Protein AF-A0A7C5FLT3-F1 (afdb_monomer)

Mean predicted aligned error: 17.11 Å

Radius of gyration: 37.2 Å; Cα contacts (8 Å, |Δi|>4): 354; chains: 1; bounding box: 98×53×127 Å

Sequence (295 aa):
MKKKPAIIITLLLGIVLLFPSLSVQAENYSSYITITLEDSGTPITDEQTVRFSLWSDPIMVAGDVNSGVINTGAPNYTSYNIEITDTPNGSGEVTVNLEDLAAWPTITSSNQYMMIEYKDSGDPVTTYLRYQDEYMIDFYYDRTILLGDDGIFYSNDATASDDFILDDDDSTTNSGNNIVLQFGASLAETLLWDTSNTRFTLSDDLRIEGNAAIVGIGYIADNHSATDSDGTLSLGRDDSTWETLMWDDSDSKFEFTNDLDITGNITLTGTLDGRDVNADGTKLDGIETSADITD

pLDDT: mean 76.16, std 20.5, range [24.66, 97.5]

Secondary structure (DSSP, 8-state):
------------------PPP----------EEEEE-EETTEE--S-EEEEEEEESSSS--TTSEETTEE-TTSTTEEEEEEEEEE---TTSEEEEEGGGSTTPPPP-SSSEEEEEEEEETT--GGG-EEP--GGGTTSS-SSEEE--SS-----S--SS-----SSTT--GGGBTBPEEEEE-TTT-EEEEEETTTTEEEESS----SS----SS-----S-TTSS---EEEEEE-STTS-EEEEEETTTTEEEESS-----S----SS-BTTB-HHHHHHHHHHHHHH-----

Foldseek 3Di:
DDDDDDDDDDDDDPDPPPDDPPPPPPPPPQQKDKAFDDDPQHAQQAKKKKKKFKWQDQADDDPCADLLHGDCVDPTGPNDMDIDIDGADNRNMDMDRLVPTPPRDQAAQHRMWMWMWMDHPPDDSNRTDTRDDPVCVPPNGNTHDDGGPVDDPPPDPPVVPPDDDFCVVVDCVCPQDKTWDADDDVVRWTFIQRNPVRDTDTPDDDDDPDDDDDDDDDFAFPDPPDDDGKGWDFDDDDPNDTWTFIQDVVVRDTDTPDDDDDPDDDDDPADDVNDDVVVVVVVVVVCVVVDPPDD

Solvent-accessible surface area (backbone atoms only — not comparable to full-atom values): 19356 Å² total; per-residue (Å²): 132,88,82,90,88,80,90,89,89,85,82,86,76,82,78,77,80,75,70,73,79,78,72,77,71,73,79,76,73,76,57,61,48,75,49,74,40,60,59,95,91,38,57,39,56,63,50,28,32,40,33,44,35,36,21,55,50,42,59,81,56,99,59,45,54,54,81,57,40,76,32,84,82,32,94,45,48,66,86,48,73,50,77,49,74,51,62,24,40,98,74,6,41,43,79,43,53,47,80,76,38,88,84,56,73,89,64,47,76,70,62,34,16,40,37,47,30,35,30,59,57,92,56,63,60,66,61,57,41,69,64,71,60,81,88,44,72,90,48,93,50,62,28,50,80,46,62,15,95,80,71,74,80,86,74,84,76,69,78,84,52,98,67,88,81,78,72,82,79,67,56,69,92,54,71,79,57,62,53,71,53,66,62,53,88,88,72,60,39,36,48,30,40,38,63,87,78,74,41,80,45,64,75,64,88,88,84,75,93,71,86,87,83,82,90,81,84,88,87,63,58,81,52,92,83,57,98,76,58,47,23,64,50,71,80,50,67,58,103,84,52,71,40,34,47,30,41,40,69,89,81,67,40,81,47,61,78,60,90,85,88,70,99,65,89,86,85,75,97,64,55,61,95,87,35,53,61,68,63,52,47,55,51,50,54,53,45,65,77,63,58,83,81,83,131

Nearest PDB structures (foldseek):
  7zn4-assembly1_g  TM=2.506E-01  e=3.387E-02  Escherichia phage T5
  7zn4-assembly1_e  TM=2.545E-01  e=6.381E-02  Escherichia phage T5
  7zn4-assembly1_f  TM=2.229E-01  e=3.588E-02  Escherichia phage T5
  5fja-assembly1_I  TM=2.278E-01  e=1.203E+00  Saccharomyces cerevisiae

Structure (mmCIF, N/CA/C/O backbone):
data_AF-A0A7C5FLT3-F1
#
_entry.id   AF-A0A7C5FLT3-F1
#
loop_
_atom_site.group_PDB
_atom_site.id
_atom_site.type_symbol
_atom_site.label_atom_id
_atom_site.label_alt_id
_atom_site.label_comp_id
_atom_site.label_asym_id
_atom_site.label_entity_id
_atom_site.label_seq_id
_atom_site.pdbx_PDB_ins_code
_atom_site.Cartn_x
_atom_site.Cartn_y
_atom_site.Cartn_z
_atom_site.occupancy
_atom_site.B_iso_or_equiv
_atom_site.auth_seq_id
_atom_site.auth_comp_id
_atom_site.auth_asym_id
_atom_site.auth_atom_id
_atom_site.pdbx_PDB_model_num
ATOM 1 N N . MET A 1 1 ? 61.433 -32.548 49.436 1.00 36.00 1 MET A N 1
ATOM 2 C CA . MET A 1 1 ? 61.537 -31.828 48.137 1.00 36.00 1 MET A CA 1
ATOM 3 C C . MET A 1 1 ? 60.179 -31.970 47.442 1.00 36.00 1 MET A C 1
ATOM 5 O O . MET A 1 1 ? 59.604 -33.036 47.572 1.00 36.00 1 MET A O 1
ATOM 9 N N . LYS A 1 2 ? 59.493 -30.899 46.993 1.00 29.72 2 LYS A N 1
ATOM 10 C CA . LYS A 1 2 ? 59.662 -30.203 45.684 1.00 29.72 2 LYS A CA 1
ATOM 11 C C . LYS A 1 2 ? 59.567 -31.212 44.513 1.00 29.72 2 LYS A C 1
ATOM 13 O O . LYS A 1 2 ? 60.398 -32.106 44.506 1.00 29.72 2 LYS A O 1
ATOM 18 N N . LYS A 1 3 ? 58.661 -31.140 43.515 1.00 26.97 3 LYS A N 1
ATOM 19 C CA . LYS A 1 3 ? 57.696 -30.112 43.013 1.00 26.97 3 LYS A CA 1
ATOM 20 C C . LYS A 1 3 ? 56.569 -30.790 42.166 1.00 26.97 3 LYS A C 1
ATOM 22 O O . LYS A 1 3 ? 56.805 -31.881 41.666 1.00 26.97 3 LYS A O 1
ATOM 27 N N . LYS A 1 4 ? 55.424 -30.119 41.912 1.00 32.50 4 LYS A N 1
ATOM 28 C CA . LYS A 1 4 ? 54.550 -30.344 40.714 1.00 32.50 4 LYS A CA 1
ATOM 29 C C . LYS A 1 4 ? 55.152 -29.613 39.489 1.00 32.50 4 LYS A C 1
ATOM 31 O O . LYS A 1 4 ? 55.787 -28.579 39.722 1.00 32.50 4 LYS A O 1
ATOM 36 N N . PRO A 1 5 ? 55.040 -30.131 38.243 1.00 35.59 5 PRO A N 1
ATOM 37 C CA . PRO A 1 5 ? 53.934 -29.846 37.280 1.00 35.59 5 PRO A CA 1
ATOM 38 C C . PRO A 1 5 ? 53.514 -31.101 36.442 1.00 35.59 5 PRO A C 1
ATOM 40 O O . PRO A 1 5 ? 54.072 -32.163 36.686 1.00 35.59 5 PRO A O 1
ATOM 43 N N . ALA A 1 6 ? 52.620 -31.096 35.429 1.00 27.81 6 ALA A N 1
ATOM 44 C CA . ALA A 1 6 ? 51.363 -30.363 35.133 1.00 27.81 6 ALA A CA 1
ATOM 45 C C . ALA A 1 6 ? 50.642 -30.975 33.881 1.00 27.81 6 ALA A C 1
ATOM 47 O O . ALA A 1 6 ? 51.304 -31.638 33.095 1.00 27.81 6 ALA A O 1
ATOM 48 N N . ILE A 1 7 ? 49.318 -30.740 33.744 1.00 27.03 7 ILE A N 1
ATOM 49 C CA . ILE A 1 7 ? 48.494 -30.344 32.551 1.00 27.03 7 ILE A CA 1
ATOM 50 C C . ILE A 1 7 ? 48.876 -30.963 31.169 1.00 27.03 7 ILE A C 1
ATOM 52 O O . ILE A 1 7 ? 50.015 -30.848 30.743 1.00 27.03 7 ILE A O 1
ATOM 56 N N . ILE A 1 8 ? 47.977 -31.625 30.414 1.00 26.28 8 ILE A N 1
ATOM 57 C CA . ILE A 1 8 ? 46.876 -31.038 29.599 1.00 26.28 8 ILE A CA 1
ATOM 58 C C . ILE A 1 8 ? 45.561 -31.842 29.684 1.00 26.28 8 ILE A C 1
ATOM 60 O O . ILE A 1 8 ? 45.561 -33.067 29.762 1.00 26.28 8 ILE A O 1
ATOM 64 N N . ILE A 1 9 ? 44.440 -31.112 29.642 1.00 25.70 9 ILE A N 1
ATOM 65 C CA . ILE A 1 9 ? 43.057 -31.607 29.562 1.00 25.70 9 ILE A CA 1
ATOM 66 C C . ILE A 1 9 ? 42.564 -31.462 28.118 1.00 25.70 9 ILE A C 1
ATOM 68 O O . ILE A 1 9 ? 42.703 -30.380 27.554 1.00 25.70 9 ILE A O 1
ATOM 72 N N . THR A 1 10 ? 41.877 -32.479 27.592 1.00 26.36 10 THR A N 1
ATOM 73 C CA . THR A 1 10 ? 40.920 -32.304 26.487 1.00 26.36 10 THR A CA 1
ATOM 74 C C . THR A 1 10 ? 39.668 -33.119 26.798 1.00 26.36 10 THR A C 1
ATOM 76 O O . THR A 1 10 ? 39.678 -34.345 26.712 1.00 26.36 10 THR A O 1
ATOM 79 N N . LEU A 1 11 ? 38.600 -32.434 27.204 1.00 24.66 11 LEU A N 1
ATOM 80 C CA . LEU A 1 11 ? 37.283 -33.016 27.452 1.00 24.66 11 LEU A CA 1
ATOM 81 C C . LEU A 1 11 ? 36.405 -32.702 26.236 1.00 24.66 11 LEU A C 1
ATOM 83 O O . LEU A 1 11 ? 36.039 -31.545 26.039 1.00 24.66 11 LEU A O 1
ATOM 87 N N . LEU A 1 12 ? 36.089 -33.701 25.409 1.00 26.20 12 LEU A N 1
ATOM 88 C CA . LEU A 1 12 ? 35.178 -33.500 24.282 1.00 26.20 12 LEU A CA 1
ATOM 89 C C . LEU A 1 12 ? 33.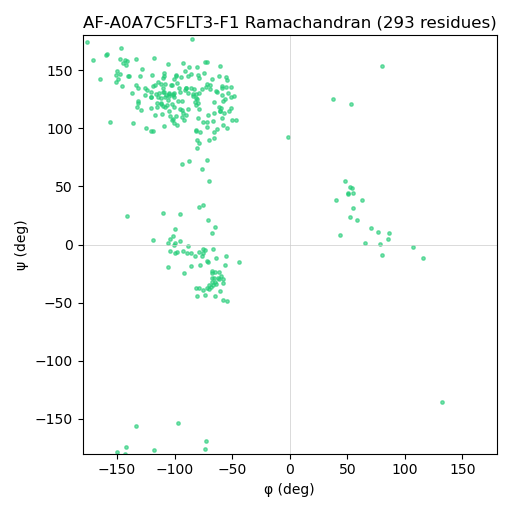735 -33.564 24.797 1.00 26.20 12 LEU A C 1
ATOM 91 O O . LEU A 1 12 ? 33.192 -34.641 25.043 1.00 26.20 12 LEU A O 1
ATOM 95 N N . LEU A 1 13 ? 33.148 -32.391 25.029 1.00 26.91 13 LEU A N 1
ATOM 96 C CA . LEU A 1 13 ? 31.798 -32.250 25.558 1.00 26.91 13 LEU A CA 1
ATOM 97 C C . LEU A 1 13 ? 30.780 -32.458 24.428 1.00 26.91 13 LEU A C 1
ATOM 99 O O . LEU A 1 13 ? 30.649 -31.618 23.540 1.00 26.91 13 LEU A O 1
ATOM 103 N N . GLY A 1 14 ? 30.059 -33.579 24.461 1.00 27.36 14 GLY A N 1
ATOM 104 C CA . GLY A 1 14 ? 28.933 -33.825 23.562 1.00 27.36 14 GLY A CA 1
ATOM 105 C C . GLY A 1 14 ? 27.756 -32.924 23.921 1.00 27.36 14 GLY A C 1
ATOM 106 O O . GLY A 1 14 ? 26.920 -33.302 24.738 1.00 27.36 14 GLY A O 1
ATOM 107 N N . ILE A 1 15 ? 27.700 -31.731 23.326 1.00 29.95 15 ILE A N 1
ATOM 108 C CA . ILE A 1 15 ? 26.543 -30.842 23.434 1.00 29.95 15 ILE A CA 1
ATOM 109 C C . ILE A 1 15 ? 25.404 -31.449 22.612 1.00 29.95 15 ILE A C 1
ATOM 111 O O . ILE A 1 15 ? 25.354 -31.323 21.390 1.00 29.95 15 ILE A O 1
ATOM 115 N N . VAL A 1 16 ? 24.468 -32.097 23.305 1.00 29.78 16 VAL A N 1
ATOM 116 C CA . VAL A 1 16 ? 23.103 -32.245 22.802 1.00 29.78 16 VAL A CA 1
ATOM 117 C C . VAL A 1 16 ? 22.464 -30.867 22.919 1.00 29.78 16 VAL A C 1
ATOM 119 O O . VAL A 1 16 ? 22.154 -30.417 24.022 1.00 29.78 16 VAL A O 1
ATOM 122 N N . LEU A 1 17 ? 22.305 -30.184 21.785 1.00 29.14 17 LEU A N 1
ATOM 123 C CA . LEU A 1 17 ? 21.490 -28.977 21.693 1.00 29.14 17 LEU A CA 1
ATOM 124 C C . LEU A 1 17 ? 20.030 -29.366 21.956 1.00 29.14 17 LEU A C 1
ATOM 126 O O . LEU A 1 17 ? 19.294 -29.720 21.037 1.00 29.14 17 LEU A O 1
ATOM 130 N N . LEU A 1 18 ? 19.606 -29.285 23.222 1.00 31.30 18 LEU A N 1
ATOM 131 C CA . LEU A 1 18 ? 18.212 -28.978 23.505 1.00 31.30 18 LEU A CA 1
ATOM 132 C C . LEU A 1 18 ? 17.982 -27.556 23.002 1.00 31.30 18 LEU A C 1
ATOM 134 O O . LEU A 1 18 ? 18.276 -26.589 23.703 1.00 31.30 18 LEU A O 1
ATOM 138 N N . PHE A 1 19 ? 17.446 -27.438 21.793 1.00 31.03 19 PHE A N 1
ATOM 139 C CA . PHE A 1 19 ? 16.640 -26.274 21.481 1.00 31.03 19 PHE A CA 1
ATOM 140 C C . PHE A 1 19 ? 15.448 -26.318 22.447 1.00 31.03 19 PHE A C 1
ATOM 142 O O . PHE A 1 19 ? 14.697 -27.300 22.403 1.00 31.03 19 PHE A O 1
ATOM 149 N N . PRO A 1 20 ? 15.243 -25.324 23.334 1.00 33.84 20 PRO A N 1
ATOM 150 C CA . PRO A 1 20 ? 13.881 -25.075 23.764 1.00 33.84 20 PRO A CA 1
ATOM 151 C C . PRO A 1 20 ? 13.080 -24.846 22.482 1.00 33.84 20 PRO A C 1
ATOM 153 O O . PRO A 1 20 ? 13.554 -24.164 21.569 1.00 33.84 20 PRO A O 1
ATOM 156 N N . SER A 1 21 ? 11.896 -25.444 22.384 1.00 29.91 21 SER A N 1
ATOM 157 C CA . SER A 1 21 ? 10.938 -25.020 21.372 1.00 29.91 21 SER A CA 1
ATOM 158 C C . SER A 1 21 ? 10.810 -23.507 21.501 1.00 29.91 21 SER A C 1
ATOM 160 O O . SER A 1 21 ? 10.403 -23.039 22.567 1.00 29.91 21 SER A O 1
ATOM 162 N N . LEU A 1 22 ? 11.182 -22.760 20.457 1.00 29.14 22 LEU A N 1
ATOM 163 C CA . LEU A 1 22 ? 10.735 -21.383 20.340 1.00 29.14 22 LEU A CA 1
ATOM 164 C C . LEU A 1 22 ? 9.214 -21.464 20.356 1.00 29.14 22 LEU A C 1
ATOM 166 O O . LEU A 1 22 ? 8.595 -21.893 19.382 1.00 29.14 22 LEU A O 1
ATOM 170 N N . SER A 1 23 ? 8.622 -21.122 21.497 1.00 32.31 23 SER A N 1
ATOM 171 C CA . SER A 1 23 ? 7.253 -20.661 21.499 1.00 32.31 23 SER A CA 1
ATOM 172 C C . SER A 1 23 ? 7.272 -19.439 20.603 1.00 32.31 23 SER A C 1
ATOM 174 O O . SER A 1 23 ? 7.834 -18.409 20.980 1.00 32.31 23 SER A O 1
ATOM 176 N N . VAL A 1 24 ? 6.687 -19.575 19.417 1.00 32.03 24 VAL A N 1
ATOM 177 C CA . VAL A 1 24 ? 6.062 -18.431 18.774 1.00 32.03 24 VAL A CA 1
ATOM 178 C C . VAL A 1 24 ? 5.086 -17.920 19.827 1.00 32.03 24 VAL A C 1
ATOM 180 O O . VAL A 1 24 ? 4.052 -18.542 20.070 1.00 32.03 24 VAL A O 1
ATOM 183 N N . GLN A 1 25 ? 5.469 -16.863 20.547 1.00 31.73 25 GLN A N 1
ATOM 184 C CA . GLN A 1 25 ? 4.443 -15.978 21.056 1.00 31.73 25 GLN A CA 1
ATOM 185 C C . GLN A 1 25 ? 3.774 -15.473 19.789 1.00 31.73 25 GLN A C 1
ATOM 187 O O . GLN A 1 25 ? 4.438 -14.858 1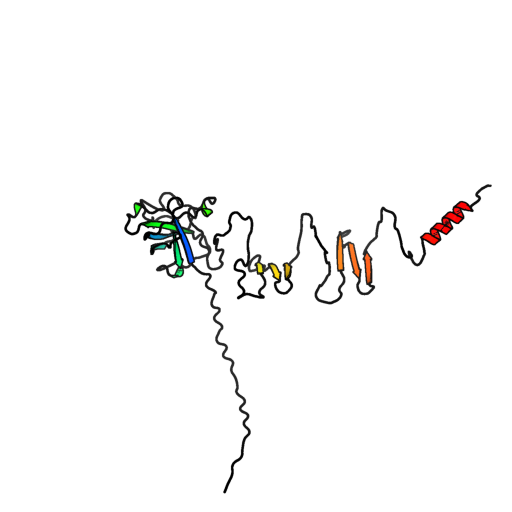8.957 1.00 31.73 25 GLN A O 1
ATOM 192 N N . ALA A 1 26 ? 2.500 -15.820 19.613 1.00 28.78 26 ALA A N 1
ATOM 193 C CA . ALA A 1 26 ? 1.660 -14.980 18.789 1.00 28.78 26 ALA A CA 1
ATOM 194 C C . ALA A 1 26 ? 1.843 -13.565 19.342 1.00 28.78 26 ALA A C 1
ATOM 196 O O . ALA A 1 26 ? 1.777 -13.367 20.561 1.00 28.78 26 ALA A O 1
ATOM 197 N N . GLU A 1 27 ? 2.187 -12.618 18.477 1.00 32.50 27 GLU A N 1
ATOM 198 C CA . GLU A 1 27 ? 2.106 -11.225 18.872 1.00 32.50 27 GLU A CA 1
ATOM 199 C C . GLU A 1 27 ? 0.616 -10.956 19.049 1.00 32.50 27 GLU A C 1
ATOM 201 O O . GLU A 1 27 ? -0.148 -10.983 18.087 1.00 32.50 27 GLU A O 1
ATOM 206 N N . ASN A 1 28 ? 0.187 -10.845 20.308 1.00 34.38 28 ASN A N 1
ATOM 207 C CA . ASN A 1 28 ? -1.188 -10.502 20.628 1.00 34.38 28 ASN A CA 1
ATOM 208 C C . ASN A 1 28 ? -1.416 -9.093 20.080 1.00 34.38 28 ASN A C 1
ATOM 210 O O . ASN A 1 28 ? -0.991 -8.118 20.703 1.00 34.38 28 ASN A O 1
ATOM 214 N N . TYR A 1 29 ? -2.046 -8.991 18.909 1.00 45.56 29 TYR A N 1
ATOM 215 C CA . TYR A 1 29 ? -2.492 -7.716 18.370 1.00 45.56 29 TYR A CA 1
ATOM 216 C C . TYR A 1 29 ? -3.423 -7.074 19.397 1.00 45.56 29 TYR A C 1
ATOM 218 O O . TYR A 1 29 ? -4.483 -7.615 19.707 1.00 45.56 29 TYR A O 1
ATOM 226 N N . SER A 1 30 ? -2.961 -5.961 19.968 1.00 50.16 30 SER A N 1
ATOM 227 C CA . SER A 1 30 ? -3.528 -5.310 21.149 1.00 50.16 30 SER A CA 1
ATOM 228 C C . SER A 1 30 ? -5.049 -5.175 21.074 1.00 50.16 30 SER A C 1
ATOM 230 O O . SER A 1 30 ? -5.578 -4.322 20.368 1.00 50.16 30 SER A O 1
ATOM 232 N N . SER A 1 31 ? -5.749 -5.978 21.872 1.00 68.12 31 SER A N 1
ATOM 233 C CA . SER A 1 31 ? -7.210 -6.083 21.958 1.00 68.12 31 SER A CA 1
ATOM 234 C C . SER A 1 31 ? -7.862 -4.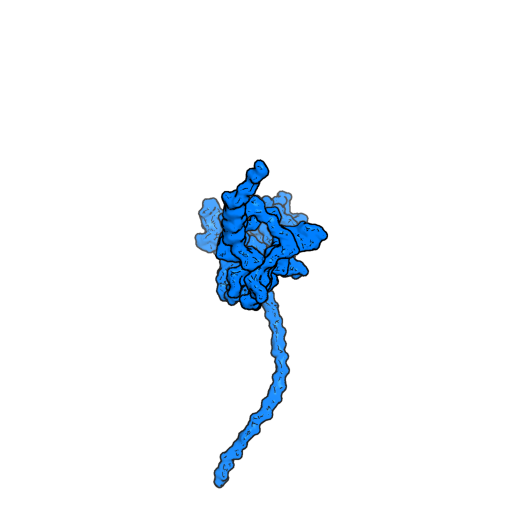908 22.704 1.00 68.12 31 SER A C 1
ATOM 236 O O . SER A 1 31 ? -8.872 -5.063 23.386 1.00 68.12 31 SER A O 1
ATOM 238 N N . TYR A 1 32 ? -7.295 -3.709 22.577 1.00 77.31 32 TYR A N 1
ATOM 239 C CA . TYR A 1 32 ? -7.784 -2.496 23.220 1.00 77.31 32 TYR A CA 1
ATOM 240 C C . TYR A 1 32 ? -8.829 -1.783 22.360 1.00 77.31 32 TYR A C 1
ATOM 242 O O . TYR A 1 32 ? -8.722 -1.721 21.137 1.00 77.31 32 TYR A O 1
ATOM 250 N N . ILE A 1 33 ? -9.806 -1.174 23.024 1.00 78.50 33 ILE A N 1
ATOM 251 C CA . ILE A 1 33 ? -10.707 -0.185 22.442 1.00 78.50 33 ILE A CA 1
ATOM 252 C C . ILE A 1 33 ? -10.672 1.091 23.279 1.00 78.50 33 ILE A C 1
ATOM 254 O O . ILE A 1 33 ? -10.757 1.035 24.504 1.00 78.50 33 ILE A O 1
ATOM 258 N N . THR A 1 34 ? -10.580 2.239 22.614 1.00 84.12 34 THR A N 1
ATOM 259 C CA . THR A 1 34 ? -10.795 3.552 23.227 1.00 84.12 34 THR A CA 1
ATOM 260 C C . THR A 1 34 ? -12.097 4.126 22.686 1.00 84.12 34 THR A C 1
ATOM 262 O O . THR A 1 34 ? -12.319 4.111 21.477 1.00 84.12 34 THR A O 1
ATOM 265 N N . ILE A 1 35 ? -12.960 4.612 23.576 1.00 85.19 35 ILE A N 1
ATOM 266 C CA . ILE A 1 35 ? -14.177 5.352 23.226 1.00 85.19 35 ILE A CA 1
ATOM 267 C C . ILE A 1 35 ? -14.103 6.756 23.819 1.00 85.19 35 ILE A C 1
ATOM 269 O O . ILE A 1 35 ? -13.716 6.908 24.978 1.00 85.19 35 ILE A O 1
ATOM 273 N N . THR A 1 36 ? -14.488 7.766 23.042 1.00 89.81 36 THR A N 1
ATOM 274 C CA . THR A 1 36 ? -14.477 9.172 23.470 1.00 89.81 36 THR A CA 1
ATOM 275 C C . THR A 1 36 ? -15.900 9.617 23.771 1.00 89.81 36 THR A C 1
ATOM 277 O O . THR A 1 36 ? -16.739 9.700 22.880 1.00 89.81 36 THR A O 1
ATOM 280 N N . LEU A 1 37 ? -16.201 9.855 25.043 1.00 89.19 37 LEU A N 1
ATOM 281 C CA . LEU A 1 37 ? -17.536 10.198 25.515 1.00 89.19 37 LEU A CA 1
ATOM 282 C C . LEU A 1 37 ? -17.671 11.715 25.653 1.00 89.19 37 LEU A C 1
ATOM 284 O O . LEU A 1 37 ? -16.921 12.357 26.390 1.00 89.19 37 LEU A O 1
ATOM 288 N N . GLU A 1 38 ? -18.657 12.286 24.969 1.00 89.56 38 GLU A N 1
ATOM 289 C CA . GLU A 1 38 ? -18.941 13.717 24.991 1.00 89.56 38 GLU A CA 1
ATOM 290 C C . GLU A 1 38 ? -20.445 14.022 24.967 1.00 89.56 38 GLU A C 1
ATOM 292 O O . GLU A 1 38 ? -21.253 13.245 24.459 1.00 89.56 38 GLU A O 1
ATOM 297 N N . ASP A 1 39 ? -20.812 15.186 25.506 1.00 86.50 39 ASP A N 1
ATOM 298 C CA . ASP A 1 39 ? -22.097 15.836 25.256 1.00 86.50 39 ASP A CA 1
ATOM 299 C C . ASP A 1 39 ? -21.845 17.102 24.435 1.00 86.50 39 ASP A C 1
ATOM 301 O O . ASP A 1 39 ? -21.257 18.077 24.915 1.00 86.50 39 ASP A O 1
ATOM 305 N N . SER A 1 40 ? -22.311 17.093 23.185 1.00 83.81 40 SER A N 1
ATOM 306 C CA . SER A 1 40 ? -22.337 18.269 22.313 1.00 83.81 40 SER A CA 1
ATOM 307 C C . SER A 1 40 ? -20.957 18.940 22.138 1.00 83.81 40 SER A C 1
ATOM 309 O O . SER A 1 40 ? -20.849 20.167 22.232 1.00 83.81 40 SER A O 1
ATOM 311 N N . GLY A 1 41 ? -19.893 18.153 21.922 1.00 83.44 41 GLY A N 1
ATOM 312 C CA . GLY A 1 41 ? -18.508 18.635 21.829 1.00 83.44 41 GLY A CA 1
ATOM 313 C C . GLY A 1 41 ? -17.842 18.980 23.169 1.00 83.44 41 GLY A C 1
ATOM 314 O O . GLY A 1 41 ? -16.793 19.628 23.185 1.00 83.44 41 GLY A O 1
ATOM 315 N N . THR A 1 42 ? -18.452 18.620 24.305 1.00 89.44 42 THR A N 1
ATOM 316 C CA . THR A 1 42 ? -17.852 18.757 25.642 1.00 89.44 42 THR A CA 1
ATOM 317 C C . THR A 1 42 ? -17.525 17.373 26.207 1.00 89.44 42 THR A C 1
ATOM 319 O O . THR A 1 42 ? -18.457 16.596 26.420 1.00 89.44 42 THR A O 1
ATOM 322 N N . PRO A 1 43 ? -16.250 17.063 26.509 1.00 92.56 43 PRO A N 1
ATOM 323 C CA . PRO A 1 43 ? -15.870 15.794 27.122 1.00 92.56 43 PRO A CA 1
ATOM 324 C C . PRO A 1 43 ? -16.642 15.480 28.409 1.00 92.56 43 PRO A C 1
ATOM 326 O O . PRO A 1 43 ? -16.704 16.307 29.323 1.00 92.56 43 PRO A O 1
ATOM 329 N N . ILE A 1 44 ? -17.193 14.270 28.495 1.00 93.25 44 ILE A N 1
ATOM 330 C CA . ILE A 1 44 ? -17.802 13.728 29.713 1.00 93.25 44 ILE A CA 1
ATOM 331 C C . ILE A 1 44 ? -16.675 13.185 30.589 1.00 93.25 44 ILE A C 1
ATOM 333 O O . ILE A 1 44 ? -15.958 12.282 30.178 1.00 93.25 44 ILE A O 1
ATOM 337 N N . THR A 1 45 ? -16.519 13.718 31.802 1.00 96.25 45 THR A N 1
ATOM 338 C CA . THR A 1 45 ? -15.451 13.313 32.744 1.00 96.25 45 THR A CA 1
ATOM 339 C C . THR A 1 45 ? -15.979 12.732 34.060 1.00 96.25 45 THR A C 1
ATOM 341 O O . THR A 1 45 ? -15.201 12.481 34.979 1.00 96.25 45 THR A O 1
ATOM 344 N N . ASP A 1 46 ? -17.297 12.573 34.188 1.00 96.00 46 ASP A N 1
ATOM 345 C CA . ASP A 1 46 ? -17.944 11.941 35.341 1.00 96.00 46 ASP A CA 1
ATOM 346 C C . ASP A 1 46 ? -18.032 10.417 35.141 1.00 96.00 46 ASP A C 1
ATOM 348 O O . ASP A 1 46 ? -18.075 9.938 34.010 1.00 96.00 46 ASP A O 1
ATOM 352 N N . GLU A 1 47 ? -18.057 9.643 36.231 1.00 97.50 47 GLU A N 1
ATOM 353 C CA . GLU A 1 47 ? -18.044 8.170 36.195 1.00 97.50 47 GLU A CA 1
ATOM 354 C C . GLU A 1 47 ? -19.201 7.598 35.349 1.00 97.50 47 GLU A C 1
ATOM 356 O O . GLU A 1 47 ? -20.374 7.869 35.617 1.00 97.50 47 GLU A O 1
ATOM 361 N N . GLN A 1 48 ? -18.874 6.764 34.359 1.00 97.06 48 GLN A N 1
ATOM 362 C CA . GLN A 1 48 ? -19.818 6.159 33.418 1.00 97.06 48 GLN A CA 1
ATOM 363 C C . GLN A 1 48 ? -19.977 4.656 33.666 1.00 97.06 48 GLN A C 1
ATOM 365 O O . GLN A 1 48 ? -19.033 3.957 34.031 1.00 97.06 48 GLN A O 1
ATOM 370 N N . THR A 1 49 ? -21.175 4.128 33.410 1.00 97.44 49 THR A N 1
ATOM 371 C CA . THR A 1 49 ? -21.387 2.695 33.155 1.00 97.44 49 THR A CA 1
ATOM 372 C C . THR A 1 49 ? -21.340 2.458 31.649 1.00 97.44 49 THR A C 1
ATOM 374 O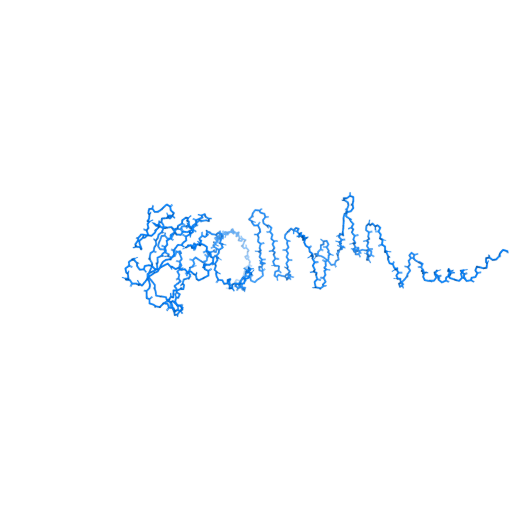 O . THR A 1 49 ? -22.216 2.944 30.936 1.00 97.44 49 THR A O 1
ATOM 377 N N . VAL A 1 50 ? -20.353 1.702 31.169 1.00 95.12 50 VAL A N 1
ATOM 378 C CA . VAL A 1 50 ? -20.206 1.338 29.751 1.00 95.12 50 VAL A CA 1
ATOM 379 C C . VAL A 1 50 ? -20.625 -0.116 29.563 1.00 95.12 50 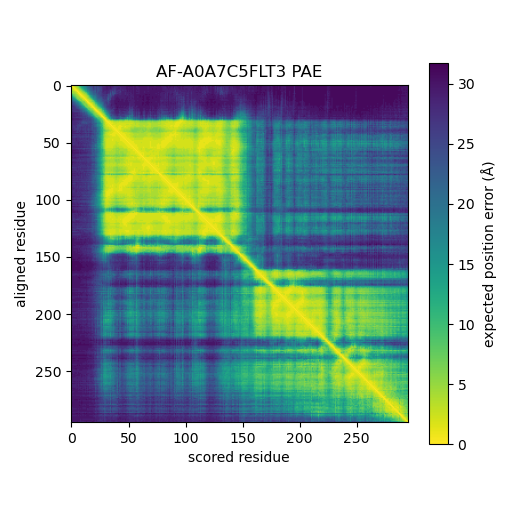VAL A C 1
ATOM 381 O O . VAL A 1 50 ? -20.142 -1.008 30.261 1.00 95.12 50 VAL A O 1
ATOM 384 N N . ARG A 1 51 ? -21.528 -0.363 28.615 1.00 95.38 51 ARG A N 1
ATOM 385 C CA . ARG A 1 51 ? -22.060 -1.678 28.270 1.00 95.38 51 ARG A CA 1
ATOM 386 C C . ARG A 1 51 ? -21.592 -2.104 26.887 1.00 95.38 51 ARG A C 1
ATOM 388 O O . ARG A 1 51 ? -21.908 -1.458 25.892 1.00 95.38 51 ARG A O 1
ATOM 395 N N . PHE A 1 52 ? -20.918 -3.244 26.826 1.00 92.38 52 PHE A N 1
ATOM 396 C CA . PHE A 1 52 ? -20.551 -3.920 25.585 1.00 92.38 52 PHE A CA 1
ATOM 397 C C . PHE A 1 52 ? -21.527 -5.065 25.320 1.00 92.38 52 PHE A C 1
ATOM 399 O O . PHE A 1 52 ? -21.949 -5.758 26.248 1.00 92.38 52 PHE A O 1
ATOM 406 N N . SER A 1 53 ? -21.882 -5.300 24.059 1.00 93.12 53 SER A N 1
ATOM 407 C CA . SER A 1 53 ? -22.702 -6.448 23.658 1.00 93.12 53 SER A CA 1
ATOM 408 C C . SER A 1 53 ? -22.408 -6.897 22.233 1.00 93.12 53 SER A C 1
ATOM 410 O O . SER A 1 53 ? -22.106 -6.063 21.379 1.00 93.12 53 SER A O 1
ATOM 412 N N . LEU A 1 54 ? -22.494 -8.205 21.974 1.00 91.12 54 LEU A N 1
ATOM 413 C CA . LEU A 1 54 ? -22.164 -8.781 20.668 1.00 91.12 54 LEU A CA 1
ATOM 414 C C . LEU A 1 54 ? -23.391 -9.276 19.895 1.00 91.12 54 LEU A C 1
ATOM 416 O O . LEU A 1 54 ? -24.357 -9.808 20.454 1.00 91.12 54 LEU A O 1
ATOM 420 N N . TRP A 1 55 ? -23.305 -9.106 18.577 1.00 91.31 55 TRP A N 1
ATOM 421 C CA . TRP A 1 55 ? -24.391 -9.281 17.622 1.00 91.31 55 TRP A CA 1
ATOM 422 C C . TRP A 1 55 ? -23.894 -9.897 16.309 1.00 91.31 55 TRP A C 1
ATOM 424 O O . TRP A 1 55 ? -22.708 -9.820 15.994 1.00 91.31 55 TRP A O 1
ATOM 434 N N . SER A 1 56 ? -24.797 -10.501 15.534 1.00 89.06 56 SER A N 1
ATOM 435 C CA . SER A 1 56 ? -24.510 -11.132 14.234 1.00 89.06 56 SER A CA 1
ATOM 436 C C . SER A 1 56 ? -24.955 -10.310 13.020 1.00 89.06 56 SER A C 1
ATOM 438 O O . SER A 1 56 ? -24.924 -10.800 11.893 1.00 89.06 56 SER A O 1
ATOM 440 N N . ASP A 1 57 ? -25.446 -9.097 13.260 1.00 87.19 57 ASP A N 1
ATOM 441 C CA . ASP A 1 57 ? -25.967 -8.157 12.267 1.00 87.19 57 ASP A CA 1
ATOM 442 C C . ASP A 1 57 ? -25.422 -6.765 12.630 1.00 87.19 57 ASP A C 1
ATOM 444 O O . ASP A 1 57 ? -25.525 -6.394 13.807 1.00 87.19 57 ASP A O 1
ATOM 448 N N . PRO A 1 58 ? -24.828 -5.998 11.696 1.00 83.38 58 PRO A N 1
ATOM 449 C CA . PRO A 1 58 ? -24.310 -4.665 11.995 1.00 83.38 58 PRO A CA 1
ATOM 450 C C . PRO A 1 58 ? -25.413 -3.617 12.222 1.00 83.38 58 PRO A C 1
ATOM 452 O O . PRO A 1 58 ? -25.125 -2.536 12.734 1.00 83.38 58 PRO A O 1
ATOM 455 N N . ILE A 1 59 ? -26.663 -3.911 11.848 1.00 85.94 59 ILE A N 1
ATOM 456 C CA . ILE A 1 59 ? -27.805 -3.004 11.989 1.00 85.94 59 ILE A CA 1
ATOM 457 C C . ILE A 1 59 ? -28.554 -3.313 13.288 1.00 85.94 59 ILE A C 1
ATOM 459 O O . ILE A 1 59 ? -28.902 -4.462 13.580 1.00 85.94 59 ILE A O 1
ATOM 463 N N . MET A 1 60 ? -28.849 -2.282 14.075 1.00 86.88 60 MET A N 1
ATOM 464 C CA . MET A 1 60 ? -29.718 -2.390 15.240 1.00 86.88 60 MET A CA 1
ATOM 465 C C . MET A 1 60 ? -31.175 -2.372 14.779 1.00 86.88 60 MET A C 1
ATOM 467 O O . MET A 1 60 ? -31.643 -1.400 14.188 1.00 86.88 60 MET A O 1
ATOM 471 N N . VAL A 1 61 ? -31.933 -3.422 15.099 1.00 89.81 61 VAL A N 1
ATOM 472 C CA . VAL A 1 61 ? -33.363 -3.480 14.774 1.00 89.81 61 VAL A CA 1
ATOM 473 C C . VAL A 1 61 ? -34.242 -3.268 16.005 1.00 89.81 61 VAL A C 1
ATOM 475 O O . VAL A 1 61 ? -33.856 -3.498 17.154 1.00 89.81 61 VAL A O 1
ATOM 478 N N . ALA A 1 62 ? -35.469 -2.801 15.766 1.00 88.00 62 ALA A N 1
ATOM 479 C CA . ALA A 1 62 ? -36.455 -2.610 16.821 1.00 88.00 62 ALA A CA 1
ATOM 480 C C . ALA A 1 62 ? -36.770 -3.952 17.507 1.00 88.00 62 ALA A C 1
ATOM 482 O O . ALA A 1 62 ? -37.335 -4.857 16.892 1.00 88.00 62 ALA A O 1
ATOM 483 N N . GLY A 1 63 ? -36.425 -4.054 18.792 1.00 89.69 63 GLY A N 1
ATOM 484 C CA . GLY A 1 63 ? -36.557 -5.274 19.590 1.00 89.69 63 GLY A CA 1
ATOM 485 C C . GLY A 1 63 ? -35.230 -5.855 20.082 1.00 89.69 63 GLY A C 1
ATOM 486 O O . GLY A 1 63 ? -35.275 -6.696 20.979 1.00 89.69 63 GLY A O 1
ATOM 487 N N . ASP A 1 64 ? -34.083 -5.388 19.578 1.00 94.25 64 ASP A N 1
ATOM 488 C CA . ASP A 1 64 ? -32.746 -5.774 20.066 1.00 94.25 64 ASP A CA 1
ATOM 489 C C . ASP A 1 64 ? -32.480 -5.229 21.479 1.00 94.25 64 ASP A C 1
ATOM 491 O O . ASP A 1 64 ? -31.915 -5.910 22.332 1.00 94.25 64 ASP A O 1
ATOM 495 N N . VAL A 1 65 ? -32.973 -4.022 21.764 1.00 93.88 65 VAL A N 1
ATOM 496 C CA . VAL A 1 65 ? -33.005 -3.425 23.105 1.00 93.88 65 VAL A CA 1
ATOM 497 C C . VAL A 1 65 ? -34.443 -3.016 23.415 1.00 93.88 65 VAL A C 1
ATOM 499 O O . VAL A 1 65 ? -35.092 -2.332 22.625 1.00 93.88 65 VAL A O 1
ATOM 502 N N . ASN A 1 66 ? -34.954 -3.436 24.573 1.00 94.00 66 ASN A N 1
ATOM 503 C CA . ASN A 1 66 ? -36.307 -3.141 25.039 1.00 94.00 66 ASN A CA 1
ATOM 504 C C . ASN A 1 66 ? -36.229 -2.323 26.331 1.00 94.00 66 ASN A C 1
ATOM 506 O O . ASN A 1 66 ? -35.800 -2.832 27.365 1.00 94.00 66 ASN A O 1
ATOM 510 N N . SER A 1 67 ? -36.638 -1.051 26.277 1.00 92.94 67 SER A N 1
ATOM 511 C CA . SER A 1 67 ? -36.569 -0.116 27.416 1.00 92.94 67 SER A CA 1
ATOM 512 C C . SER A 1 67 ? -35.182 -0.071 28.081 1.00 92.94 67 SER A C 1
ATOM 514 O O . SER A 1 67 ? -35.071 -0.122 29.304 1.00 92.94 67 SER A O 1
ATOM 516 N N . GLY A 1 68 ? -34.124 -0.028 27.265 1.00 91.69 68 GLY A N 1
ATOM 517 C CA . GLY A 1 68 ? -32.732 0.017 27.722 1.00 91.69 68 GLY A CA 1
ATOM 518 C C . GLY A 1 68 ? -32.137 -1.321 28.186 1.00 91.69 68 GLY A C 1
ATOM 519 O O . GLY A 1 68 ? -30.963 -1.370 28.545 1.00 91.69 68 GLY A O 1
ATOM 520 N N . VAL A 1 69 ? -32.898 -2.421 28.147 1.00 95.12 69 VAL A N 1
ATOM 521 C CA . VAL A 1 69 ? -32.415 -3.779 28.457 1.00 95.12 69 VAL A CA 1
ATOM 522 C C . VAL A 1 69 ? -32.167 -4.559 27.165 1.00 95.12 69 VAL A C 1
ATOM 524 O O . VAL A 1 69 ? -33.056 -4.644 26.316 1.00 95.12 69 VAL A O 1
ATOM 527 N N . ILE A 1 70 ? -30.982 -5.162 27.028 1.00 95.94 70 ILE A N 1
ATOM 528 C CA . ILE A 1 70 ? -30.639 -6.042 25.899 1.00 95.94 70 ILE A CA 1
ATOM 529 C C . ILE A 1 70 ? -31.609 -7.227 25.840 1.00 95.94 70 ILE A C 1
ATOM 531 O O . ILE A 1 70 ? -31.811 -7.949 26.820 1.00 95.94 70 ILE A O 1
ATOM 535 N N . ASN A 1 71 ? -32.188 -7.462 24.665 1.00 96.00 71 ASN A N 1
ATOM 536 C CA . ASN A 1 71 ? -32.999 -8.635 24.394 1.00 96.00 71 ASN A CA 1
ATOM 537 C C . ASN A 1 71 ? -32.106 -9.841 24.095 1.00 96.00 71 ASN A C 1
ATOM 539 O O . ASN A 1 71 ? -31.794 -10.140 22.945 1.00 96.00 71 ASN A O 1
ATOM 543 N N . THR A 1 72 ? -31.749 -10.589 25.134 1.00 94.81 72 THR A N 1
ATOM 544 C CA . THR A 1 72 ? -30.929 -11.802 24.995 1.00 94.81 72 THR A CA 1
ATOM 545 C C . THR A 1 72 ? -31.621 -12.954 24.246 1.00 94.81 72 THR A C 1
ATOM 547 O O . THR A 1 72 ? -30.998 -13.985 24.004 1.00 94.81 72 THR A O 1
ATOM 550 N N . GLY A 1 73 ? -32.896 -12.792 23.866 1.00 94.12 73 GLY A N 1
ATOM 551 C CA . GLY A 1 73 ? -33.632 -13.686 22.969 1.00 94.12 73 GLY A CA 1
ATOM 552 C C . GLY A 1 73 ? -33.769 -13.174 21.528 1.00 94.12 73 GLY A C 1
ATOM 553 O O . GLY A 1 73 ? -34.520 -13.775 20.758 1.00 94.12 73 GLY A O 1
ATOM 554 N N . ALA A 1 74 ? -33.114 -12.067 21.158 1.00 94.56 74 ALA A N 1
ATOM 555 C CA . ALA A 1 74 ? -33.135 -11.549 19.791 1.00 94.56 74 ALA A CA 1
ATOM 556 C C . ALA A 1 74 ? -32.390 -12.495 18.820 1.00 94.56 74 ALA A C 1
ATOM 558 O O . ALA A 1 74 ? -31.354 -13.048 19.195 1.00 94.56 74 ALA A O 1
ATOM 559 N N . PRO A 1 75 ? -32.864 -12.690 17.569 1.00 91.38 75 PRO A N 1
ATOM 560 C CA . PRO A 1 75 ? -32.253 -13.639 16.627 1.00 91.38 75 PRO A CA 1
ATOM 561 C C . PRO A 1 75 ? -30.797 -13.336 16.251 1.00 91.38 75 PRO A C 1
ATOM 563 O O . PRO A 1 75 ? -30.083 -14.237 15.821 1.00 91.38 75 PRO A O 1
ATOM 566 N N . ASN A 1 76 ? -30.388 -12.075 16.383 1.00 90.12 76 ASN A N 1
ATOM 567 C CA . ASN A 1 76 ? -29.066 -11.550 16.059 1.00 90.12 76 ASN A CA 1
ATOM 568 C C . ASN A 1 76 ? -28.157 -11.383 17.294 1.00 90.12 76 ASN A C 1
ATOM 570 O O . ASN A 1 76 ? -27.039 -10.908 17.138 1.00 90.12 76 ASN A O 1
ATOM 574 N N . TYR A 1 77 ? -28.591 -11.740 18.507 1.00 93.00 77 TYR A N 1
ATOM 575 C CA . TYR A 1 77 ? -27.771 -11.615 19.717 1.00 93.00 77 TYR A CA 1
ATOM 576 C C . TYR A 1 77 ? -26.815 -12.811 19.873 1.00 93.00 77 TYR A C 1
ATOM 578 O O . TYR A 1 77 ? -27.255 -13.958 19.968 1.00 93.00 77 TYR A O 1
ATOM 586 N N . THR A 1 78 ? -25.501 -12.572 19.958 1.00 88.75 78 THR A N 1
ATOM 587 C CA . THR A 1 78 ? -24.480 -13.647 19.960 1.00 88.75 78 THR A CA 1
ATOM 588 C C . THR A 1 78 ? -24.040 -14.086 21.360 1.00 88.75 78 THR A C 1
ATOM 590 O O . THR A 1 78 ? -22.968 -14.653 21.542 1.00 88.75 78 THR A O 1
ATOM 593 N N . SER A 1 79 ? -24.915 -13.922 22.358 1.00 85.62 79 SER A N 1
ATOM 594 C CA . SER A 1 79 ? -24.743 -14.441 23.728 1.00 85.62 79 SER A CA 1
ATOM 595 C C . SER A 1 79 ? -23.670 -13.773 24.602 1.00 85.62 79 SER A C 1
ATOM 597 O O . SER A 1 79 ? -23.399 -14.290 25.685 1.00 85.62 79 SER A O 1
ATOM 599 N N . TYR A 1 80 ? -23.145 -12.600 24.226 1.00 91.62 80 TYR A N 1
ATOM 600 C CA . TYR A 1 80 ? -22.263 -11.803 25.090 1.00 91.62 80 TYR A CA 1
ATOM 601 C C . TYR A 1 80 ? -22.812 -10.403 25.386 1.00 91.62 80 TYR A C 1
ATOM 603 O O . TYR A 1 80 ? -23.184 -9.664 24.474 1.00 91.62 80 TYR A O 1
ATOM 611 N N . ASN A 1 81 ? -22.810 -10.031 26.668 1.00 94.31 81 ASN A N 1
ATOM 612 C CA . ASN A 1 81 ? -22.866 -8.646 27.124 1.00 94.31 81 ASN A CA 1
ATOM 613 C C . ASN A 1 81 ? -22.138 -8.507 28.467 1.00 94.31 81 ASN A C 1
ATOM 615 O O . ASN A 1 81 ? -22.128 -9.451 29.261 1.00 94.31 81 ASN A O 1
ATOM 619 N N . ILE A 1 82 ? -21.561 -7.334 28.716 1.00 95.12 82 ILE A N 1
ATOM 620 C CA . ILE A 1 82 ? -20.918 -6.978 29.982 1.00 95.12 82 ILE A CA 1
ATOM 621 C C . ILE A 1 82 ? -21.085 -5.482 30.249 1.00 95.12 82 ILE A C 1
ATOM 623 O O . ILE A 1 82 ? -21.090 -4.681 29.317 1.00 95.12 82 ILE A O 1
ATOM 627 N N . GLU A 1 83 ? -21.210 -5.114 31.522 1.00 96.12 83 GLU A N 1
ATOM 628 C CA . GLU A 1 83 ? -21.144 -3.730 31.990 1.00 96.12 83 GLU A CA 1
ATOM 629 C C . GLU A 1 83 ? -19.840 -3.539 32.776 1.00 96.12 83 GLU A C 1
ATOM 631 O O . GLU A 1 83 ? -19.494 -4.370 33.621 1.00 96.12 83 GLU A O 1
ATOM 636 N N . ILE A 1 84 ? -19.132 -2.446 32.504 1.00 95.25 84 ILE A N 1
ATOM 637 C CA . ILE A 1 84 ? -18.016 -1.944 33.309 1.00 95.25 84 ILE A CA 1
ATOM 638 C C . ILE A 1 84 ? -18.360 -0.554 33.847 1.00 95.25 84 ILE A C 1
ATOM 640 O O . ILE A 1 84 ? -19.227 0.137 33.309 1.00 95.25 84 ILE A O 1
ATOM 644 N N . THR A 1 85 ? -17.653 -0.133 34.889 1.00 96.25 85 THR A N 1
ATOM 645 C CA . THR A 1 85 ? -17.708 1.236 35.406 1.00 96.25 85 THR A CA 1
ATOM 646 C C . THR A 1 85 ? -16.311 1.823 35.334 1.00 96.25 85 THR A C 1
ATOM 648 O O . THR A 1 85 ? -15.380 1.208 35.853 1.00 96.25 85 THR A O 1
ATOM 651 N N . ASP A 1 86 ? -16.171 2.986 34.704 1.00 95.19 86 ASP A N 1
ATOM 652 C CA . ASP A 1 86 ? -14.902 3.709 34.623 1.00 95.19 86 ASP A CA 1
ATOM 653 C C . ASP A 1 86 ? -15.137 5.228 34.612 1.00 95.19 86 ASP A C 1
ATOM 655 O O . ASP A 1 86 ? -16.238 5.700 34.323 1.00 95.19 86 ASP A O 1
ATOM 659 N N . THR A 1 87 ? -14.112 6.004 34.954 1.00 96.25 87 THR A N 1
ATOM 660 C CA . THR A 1 87 ? -14.138 7.471 34.880 1.00 96.25 87 THR A CA 1
ATOM 661 C C . THR A 1 87 ? -13.319 7.914 33.672 1.00 96.25 87 THR A C 1
ATOM 663 O O . THR A 1 87 ? -12.103 7.703 33.684 1.00 96.25 87 THR A O 1
ATOM 666 N N . PRO A 1 88 ? -13.934 8.530 32.645 1.00 94.81 88 PRO A N 1
ATOM 667 C CA . PRO A 1 88 ? -13.199 8.962 31.466 1.00 94.81 88 PRO A CA 1
ATOM 668 C C . PRO A 1 88 ? -12.107 9.982 31.807 1.00 94.81 88 PRO A C 1
ATOM 670 O O . PRO A 1 88 ? -12.189 10.715 32.799 1.00 94.81 88 PRO A O 1
ATOM 673 N N . ASN A 1 89 ? -11.064 10.040 30.981 1.00 91.56 89 ASN A N 1
ATOM 674 C CA . ASN A 1 89 ? -9.958 10.970 31.194 1.00 91.56 89 ASN A CA 1
ATOM 675 C C . ASN A 1 89 ? -10.349 12.433 30.864 1.00 91.56 89 ASN A C 1
ATOM 677 O O . ASN A 1 89 ? -11.488 12.742 30.528 1.00 91.56 89 ASN A O 1
ATOM 681 N N . GLY A 1 90 ? -9.392 13.367 30.939 1.00 90.31 90 GLY A N 1
ATOM 682 C CA . GLY A 1 90 ? -9.645 14.792 30.663 1.00 90.31 90 GLY A CA 1
ATOM 683 C C . GLY A 1 90 ? -10.075 15.135 29.225 1.00 90.31 90 GLY A C 1
ATOM 684 O O . GLY A 1 90 ? -10.505 16.263 28.995 1.00 90.31 90 GLY A O 1
ATOM 685 N N . SER A 1 91 ? -9.962 14.188 28.291 1.00 89.75 91 SER A N 1
ATOM 686 C CA . SER A 1 91 ? -10.452 14.255 26.908 1.00 89.75 91 SER A CA 1
ATOM 687 C C . SER A 1 91 ? -11.778 13.502 26.710 1.00 89.75 91 SER A C 1
ATOM 689 O O . SER A 1 91 ? -12.301 13.494 25.603 1.00 89.75 91 SER A O 1
ATOM 691 N N . GLY A 1 92 ? -12.333 12.882 27.759 1.00 89.81 92 GLY A N 1
ATOM 692 C CA . GLY A 1 92 ? -13.545 12.059 27.686 1.00 89.81 92 GLY A CA 1
ATOM 693 C C . GLY A 1 92 ? -13.283 10.600 27.305 1.00 89.81 92 GLY A C 1
ATOM 694 O O . GLY A 1 92 ? -14.223 9.859 27.033 1.00 89.81 92 GLY A O 1
ATOM 695 N N . GLU A 1 93 ? -12.025 10.159 27.275 1.00 89.50 93 GLU A N 1
ATOM 696 C CA . GLU A 1 93 ? -11.664 8.830 26.774 1.00 89.50 93 GLU A CA 1
ATOM 697 C C . GLU A 1 93 ? -11.771 7.754 27.864 1.00 89.50 93 GLU A C 1
ATOM 699 O O . GLU A 1 93 ? -11.251 7.923 28.973 1.00 89.50 93 GLU A O 1
ATOM 704 N N . VAL A 1 94 ? -12.383 6.619 27.519 1.00 87.56 94 VAL A N 1
ATOM 705 C CA . VAL A 1 94 ? -12.343 5.359 28.277 1.00 87.56 94 VAL A CA 1
ATOM 706 C C . VAL A 1 94 ? -11.623 4.318 27.424 1.00 87.56 94 VAL A C 1
ATOM 708 O O . VAL A 1 94 ? -12.068 4.018 26.316 1.00 87.56 94 VAL A O 1
ATOM 711 N N . THR A 1 95 ? -10.531 3.747 27.938 1.00 86.62 95 THR A N 1
ATOM 712 C CA . THR A 1 95 ? -9.738 2.719 27.243 1.00 86.62 95 THR A CA 1
ATOM 713 C C . THR A 1 95 ? -9.878 1.373 27.942 1.00 86.62 95 THR A C 1
ATOM 715 O O . THR A 1 95 ? -9.508 1.219 29.103 1.00 86.62 95 THR A O 1
ATOM 718 N N . VAL A 1 96 ? -10.372 0.376 27.212 1.00 84.75 96 VAL A N 1
ATOM 719 C CA . VAL A 1 96 ? -10.688 -0.963 27.713 1.00 84.75 96 VAL A CA 1
ATOM 720 C C . VAL A 1 96 ? -9.865 -1.991 26.955 1.00 84.75 96 VAL A C 1
ATOM 722 O O . VAL A 1 96 ? -9.922 -2.041 25.731 1.00 84.75 96 VAL A O 1
ATOM 725 N N . ASN A 1 97 ? -9.144 -2.852 27.670 1.00 84.38 97 ASN A N 1
ATOM 726 C CA . ASN A 1 97 ? -8.636 -4.087 27.084 1.00 84.38 97 ASN A CA 1
ATOM 727 C C . ASN A 1 97 ? -9.777 -5.113 27.029 1.00 84.38 97 ASN A C 1
ATOM 729 O O . ASN A 1 97 ? -10.299 -5.513 28.071 1.00 84.38 97 ASN A O 1
ATOM 733 N N . LEU A 1 98 ? -10.173 -5.536 25.830 1.00 80.62 98 LEU A N 1
ATOM 734 C CA . LEU A 1 98 ? -11.269 -6.482 25.636 1.00 80.62 98 LEU A CA 1
ATOM 735 C C . LEU A 1 98 ? -10.933 -7.863 26.223 1.00 80.62 98 LEU A C 1
ATOM 737 O O . LEU A 1 98 ? -11.822 -8.513 26.763 1.00 80.62 98 LEU A O 1
ATOM 741 N N . GLU A 1 99 ? -9.662 -8.282 26.221 1.00 78.44 99 GLU A N 1
ATOM 742 C CA . GLU A 1 99 ? -9.231 -9.541 26.856 1.00 78.44 99 GLU A CA 1
ATOM 743 C C . GLU A 1 99 ? -9.354 -9.538 28.390 1.00 78.44 99 GLU A C 1
ATOM 745 O O . GLU A 1 99 ? -9.519 -10.602 28.991 1.00 78.44 99 GLU A O 1
ATOM 750 N N . ASP A 1 100 ? -9.326 -8.363 29.029 1.00 85.25 100 ASP A N 1
ATOM 751 C CA . ASP A 1 100 ? -9.532 -8.228 30.478 1.00 85.25 100 ASP A CA 1
ATOM 752 C C . ASP A 1 100 ? -11.028 -8.223 30.863 1.00 85.25 100 ASP A C 1
ATOM 754 O O . ASP A 1 100 ? -11.372 -8.330 32.047 1.00 85.25 100 ASP A O 1
ATOM 758 N N . LEU A 1 101 ? -11.946 -8.140 29.888 1.00 87.62 101 LEU A N 1
ATOM 759 C CA . LEU A 1 101 ? -13.384 -8.214 30.143 1.00 87.62 101 LEU A CA 1
ATOM 760 C C . LEU A 1 101 ? -13.793 -9.624 30.585 1.00 87.62 101 LEU A C 1
ATOM 762 O O . LEU A 1 101 ? -13.445 -10.645 29.984 1.00 87.62 101 LEU A O 1
ATOM 766 N N . ALA A 1 102 ? -14.598 -9.696 31.648 1.00 90.94 102 ALA A N 1
ATOM 767 C CA . ALA A 1 102 ? -15.002 -10.971 32.223 1.00 90.94 102 ALA A CA 1
ATOM 768 C C . ALA A 1 102 ? -15.724 -11.849 31.184 1.00 90.94 102 ALA A C 1
ATOM 770 O O . ALA A 1 102 ? -16.741 -11.462 30.604 1.00 90.94 102 ALA A O 1
ATOM 771 N N . ALA A 1 103 ? -15.185 -13.054 30.979 1.00 89.12 103 ALA A N 1
ATOM 772 C CA . ALA A 1 103 ? -15.667 -14.035 30.008 1.00 89.12 103 ALA A CA 1
ATOM 773 C C . ALA A 1 103 ? -15.761 -13.520 28.554 1.00 89.12 103 ALA A C 1
ATOM 775 O O . ALA A 1 103 ? -16.636 -13.981 27.817 1.00 89.12 103 ALA A O 1
ATOM 776 N N . TRP A 1 104 ? -14.879 -12.595 28.145 1.00 86.38 104 TRP A N 1
ATOM 777 C CA . TRP A 1 104 ? -14.751 -12.177 26.746 1.00 86.38 104 TRP A CA 1
ATOM 778 C C . TRP A 1 104 ? -14.656 -13.400 25.809 1.00 86.38 104 TRP A C 1
ATOM 780 O O . TRP A 1 104 ? -13.872 -14.319 26.077 1.00 86.38 104 TRP A O 1
ATOM 790 N N . PRO A 1 105 ? -15.486 -13.482 24.754 1.00 83.50 105 PRO A N 1
ATOM 791 C CA . PRO A 1 105 ? -15.521 -14.643 23.881 1.00 83.50 105 PRO A CA 1
ATOM 792 C C . PRO A 1 105 ? -14.384 -14.601 22.859 1.00 83.50 105 PRO A C 1
ATOM 794 O O . PRO A 1 105 ? -13.950 -13.536 22.428 1.00 83.50 105 PRO A O 1
ATOM 797 N N . THR A 1 106 ? -13.952 -15.774 22.391 1.00 78.81 106 THR A N 1
ATOM 798 C CA . THR A 1 106 ? -13.088 -15.861 21.208 1.00 78.81 106 THR A CA 1
ATOM 799 C C . THR A 1 106 ? -13.808 -15.247 20.012 1.00 78.81 106 THR A C 1
ATOM 801 O O . THR A 1 106 ? -14.865 -15.739 19.599 1.00 78.81 106 THR A O 1
ATOM 804 N N . ILE A 1 107 ? -13.229 -14.181 19.463 1.00 75.06 107 ILE A N 1
ATOM 805 C CA . ILE A 1 107 ? -13.737 -13.540 18.258 1.00 75.06 107 ILE A CA 1
ATOM 806 C C . ILE A 1 107 ? -13.364 -14.402 17.054 1.00 75.06 107 ILE A C 1
ATOM 808 O O . ILE A 1 107 ? -12.245 -14.890 16.932 1.00 75.06 107 ILE A O 1
ATOM 812 N N . THR A 1 108 ? -14.324 -14.622 16.166 1.00 67.38 108 THR A N 1
ATOM 813 C CA . THR A 1 108 ? -14.124 -15.362 14.918 1.00 67.38 108 THR A CA 1
ATOM 814 C C . THR A 1 108 ? -14.436 -14.443 13.748 1.00 67.38 108 THR A C 1
ATOM 816 O O . THR A 1 108 ? -15.352 -13.629 13.833 1.00 67.38 108 THR A O 1
ATOM 819 N N . SER A 1 109 ? -13.728 -14.597 12.631 1.00 59.78 109 SER A N 1
ATOM 820 C CA . SER A 1 109 ? -13.824 -13.752 11.425 1.00 59.78 109 SER A CA 1
ATOM 821 C C . SER A 1 109 ? -15.171 -13.806 10.673 1.00 59.78 109 SER A C 1
ATOM 823 O O . SER A 1 109 ? -15.261 -13.399 9.519 1.00 59.78 109 SER A O 1
ATOM 825 N N . SER A 1 110 ? -16.231 -14.331 11.291 1.00 60.16 110 SER A N 1
ATOM 826 C CA . SER A 1 110 ? -17.548 -14.537 10.687 1.00 60.16 110 SER A CA 1
ATOM 827 C C . SER A 1 110 ? -18.625 -13.743 11.425 1.00 60.16 110 SER A C 1
ATOM 829 O O . SER A 1 110 ? -19.182 -14.218 12.413 1.00 60.16 110 SER A O 1
ATOM 831 N N . ASN A 1 111 ? -18.957 -12.567 10.884 1.00 64.56 111 ASN A N 1
ATOM 832 C CA . ASN A 1 111 ? -20.126 -11.749 11.236 1.00 64.56 111 ASN A CA 1
ATOM 833 C C . ASN A 1 111 ? -20.319 -11.536 12.748 1.00 64.56 111 ASN A C 1
ATOM 835 O O . ASN A 1 111 ? -21.386 -11.835 13.282 1.00 64.56 111 ASN A O 1
ATOM 839 N N . GLN A 1 112 ? -19.299 -11.029 13.439 1.00 78.31 112 GLN A N 1
ATOM 840 C CA . GLN A 1 112 ? -19.428 -10.567 14.820 1.00 78.31 112 GLN A CA 1
ATOM 841 C C . GLN A 1 112 ? -19.331 -9.042 14.858 1.00 78.31 112 GLN A C 1
ATOM 843 O O . GLN A 1 112 ? -18.446 -8.447 14.251 1.00 78.31 112 GLN A O 1
ATOM 848 N N . TYR A 1 113 ? -20.271 -8.411 15.557 1.00 84.19 113 TYR A N 1
ATOM 849 C CA . TYR A 1 113 ? -20.389 -6.960 15.656 1.00 84.19 113 TYR A CA 1
ATOM 850 C C . TYR A 1 113 ? -20.603 -6.554 17.108 1.00 84.19 113 TYR A C 1
ATOM 852 O O . TYR A 1 113 ? -21.399 -7.170 17.819 1.00 84.19 113 TYR A O 1
ATOM 860 N N . MET A 1 114 ? -19.920 -5.504 17.543 1.00 87.62 114 MET A N 1
ATOM 861 C CA . MET A 1 114 ? -19.997 -4.959 18.887 1.00 87.62 114 MET A CA 1
ATOM 862 C C . MET A 1 114 ? -20.870 -3.709 18.915 1.00 87.62 114 MET A C 1
ATOM 864 O O . MET A 1 114 ? -20.667 -2.767 18.154 1.00 87.62 114 MET A O 1
ATOM 868 N N . MET A 1 115 ? -21.836 -3.692 19.828 1.00 89.25 115 MET A N 1
ATOM 869 C CA . MET A 1 115 ? -22.583 -2.497 20.195 1.00 89.25 115 MET A CA 1
ATOM 870 C C . MET A 1 115 ? -22.077 -2.014 21.552 1.00 89.25 115 MET A C 1
ATOM 872 O O . MET A 1 115 ? -21.998 -2.807 22.497 1.00 89.25 115 MET A O 1
ATOM 876 N N . ILE A 1 116 ? -21.754 -0.726 21.629 1.00 90.19 116 ILE A N 1
ATOM 877 C CA . ILE A 1 116 ? -21.302 -0.052 22.844 1.00 90.19 116 ILE A CA 1
ATOM 878 C C . ILE A 1 116 ? -22.380 0.954 23.243 1.00 90.19 116 ILE A C 1
ATOM 880 O O . ILE A 1 116 ? -22.851 1.743 22.423 1.00 90.19 116 ILE A O 1
ATOM 884 N N . GLU A 1 117 ? -22.786 0.919 24.501 1.00 93.50 117 GLU A N 1
ATOM 885 C CA . GLU A 1 117 ? -23.732 1.857 25.098 1.00 93.50 117 GLU A CA 1
ATOM 886 C C . GLU A 1 117 ? -23.126 2.421 26.386 1.00 93.50 117 GLU A C 1
ATOM 888 O O . GLU A 1 117 ? -22.342 1.746 27.049 1.00 93.50 117 GLU A O 1
ATOM 893 N N . TYR A 1 118 ? -23.481 3.642 26.765 1.00 94.69 118 TYR A N 1
ATOM 894 C CA . TYR A 1 118 ? -23.003 4.279 27.990 1.00 94.69 118 TYR A CA 1
ATOM 895 C C . TYR A 1 118 ? -24.114 5.082 28.670 1.00 94.69 118 TYR A C 1
ATOM 897 O O . TYR A 1 118 ? -25.119 5.439 28.052 1.00 94.69 118 TYR A O 1
ATOM 905 N N . LYS A 1 119 ? -23.953 5.320 29.968 1.00 96.12 119 LYS A N 1
ATOM 906 C CA . LYS A 1 119 ? -24.798 6.195 30.789 1.00 96.12 119 LYS A CA 1
ATOM 907 C C . LYS A 1 119 ? -24.023 6.614 32.035 1.00 96.12 119 LYS A C 1
ATOM 909 O O . LYS A 1 119 ? -23.111 5.894 32.452 1.00 96.12 119 LYS A O 1
ATOM 914 N N . ASP A 1 120 ? -24.492 7.650 32.718 1.00 96.94 120 ASP A N 1
ATOM 915 C CA . ASP A 1 120 ? -23.958 8.019 34.028 1.00 96.94 120 ASP A CA 1
ATOM 916 C C . ASP A 1 120 ? -24.018 6.844 35.026 1.00 96.94 120 ASP A C 1
ATOM 918 O O . ASP A 1 120 ? -24.937 6.000 35.037 1.00 96.94 120 ASP A O 1
ATOM 922 N N . SER A 1 121 ? -23.000 6.755 35.881 1.00 96.62 121 SER A N 1
ATOM 923 C CA . SER A 1 121 ? -22.918 5.725 36.912 1.00 96.62 121 SER A CA 1
ATOM 924 C C . SER A 1 121 ? -24.060 5.856 37.924 1.00 96.62 121 SER A C 1
ATOM 926 O O . SER A 1 121 ? -24.382 6.932 38.424 1.00 96.62 121 SER A O 1
ATOM 928 N N . GLY A 1 122 ? -24.725 4.733 38.206 1.00 94.44 122 GLY A N 1
ATOM 929 C CA . GLY A 1 122 ? -25.924 4.679 39.054 1.00 94.44 122 GLY A CA 1
ATOM 930 C C . GLY A 1 122 ? -27.243 5.085 38.378 1.00 94.44 122 GLY A C 1
ATOM 931 O O . GLY A 1 122 ? -28.304 4.850 38.959 1.00 94.44 122 GLY A O 1
ATOM 932 N N . ASP A 1 123 ? -27.205 5.619 37.156 1.00 97.12 123 ASP A N 1
ATOM 933 C CA . ASP A 1 123 ? -28.398 6.098 36.451 1.00 97.12 123 ASP A CA 1
ATOM 934 C C . ASP A 1 123 ? -29.294 4.943 35.927 1.00 97.12 123 ASP A C 1
ATOM 936 O O . ASP A 1 123 ? -28.810 3.808 35.783 1.00 97.12 123 ASP A O 1
ATOM 940 N N . PRO A 1 124 ? -30.608 5.155 35.682 1.00 97.12 124 PRO A N 1
ATOM 941 C CA . PRO A 1 124 ? -31.534 4.083 35.305 1.00 97.12 124 PRO A CA 1
ATOM 942 C C . PRO A 1 124 ? -31.161 3.401 33.984 1.00 97.12 124 PRO A C 1
ATOM 944 O O . PRO A 1 124 ? -30.800 4.061 33.022 1.00 97.12 124 PRO A O 1
ATOM 947 N N . VAL A 1 125 ? -31.384 2.087 33.857 1.00 95.62 125 VAL A N 1
ATOM 948 C CA . VAL A 1 125 ? -31.077 1.337 32.613 1.00 95.62 125 VAL A CA 1
ATOM 949 C C . VAL A 1 125 ? -31.757 1.883 31.347 1.00 95.62 125 VAL A C 1
ATOM 951 O O . VAL A 1 125 ? -31.338 1.566 30.245 1.00 95.62 125 VAL A O 1
ATOM 954 N N . THR A 1 126 ? -32.799 2.707 31.477 1.00 95.94 126 THR A N 1
ATOM 955 C CA . THR A 1 126 ? -33.467 3.383 30.355 1.00 95.94 126 THR A CA 1
ATOM 956 C C . THR A 1 126 ? -32.698 4.582 29.789 1.00 95.94 126 THR A C 1
ATOM 958 O O . THR A 1 126 ? -33.139 5.108 28.772 1.00 95.94 126 THR A O 1
ATOM 961 N N . THR A 1 127 ? -31.625 5.052 30.439 1.00 96.31 127 THR A N 1
ATOM 962 C CA . THR A 1 127 ? -30.839 6.227 30.010 1.00 96.31 127 THR A CA 1
ATOM 963 C C . THR A 1 127 ? -29.608 5.878 29.176 1.00 96.31 127 THR A C 1
ATOM 965 O O . THR A 1 127 ? -28.899 6.790 28.767 1.00 96.31 127 THR A O 1
ATOM 968 N N . TYR A 1 128 ? -29.386 4.593 28.861 1.00 94.94 128 TYR A N 1
ATOM 969 C CA . TYR A 1 128 ? -28.325 4.171 27.942 1.00 94.94 128 TYR A CA 1
ATOM 970 C C . TYR A 1 128 ? -28.403 4.921 26.606 1.00 94.94 128 TYR A C 1
ATOM 972 O O . TYR A 1 128 ? -29.348 4.756 25.829 1.00 94.94 128 TYR A O 1
ATOM 980 N N . LEU A 1 129 ? -27.372 5.721 26.350 1.00 91.25 129 LEU A N 1
ATOM 981 C CA . LEU A 1 129 ? -27.039 6.271 25.049 1.00 91.25 129 LEU A CA 1
ATOM 982 C C . LEU A 1 129 ? -26.196 5.241 24.302 1.00 91.25 129 LEU A C 1
ATOM 984 O O . LEU A 1 129 ? -25.414 4.505 24.904 1.00 91.25 129 LEU A O 1
ATOM 988 N N . ARG A 1 130 ? -26.336 5.176 22.980 1.00 88.94 130 ARG A N 1
ATOM 989 C CA . ARG A 1 130 ? -25.425 4.376 22.162 1.00 88.94 130 ARG A CA 1
ATOM 990 C C . ARG A 1 130 ? -24.175 5.203 21.896 1.00 88.94 130 ARG A C 1
ATOM 992 O O . ARG A 1 130 ? -24.300 6.359 21.500 1.00 88.94 130 ARG A O 1
ATOM 999 N N . TYR A 1 131 ? -22.997 4.611 22.054 1.00 85.88 131 TYR A N 1
ATOM 1000 C CA . TYR A 1 131 ? -21.796 5.202 21.480 1.00 85.88 131 TYR A CA 1
ATOM 1001 C C . TYR A 1 131 ? -21.926 5.155 19.954 1.00 85.88 131 TYR A C 1
ATOM 1003 O O . TYR A 1 131 ? -22.157 4.094 19.368 1.00 85.88 131 TYR A O 1
ATOM 1011 N N . GLN A 1 132 ? -21.832 6.321 19.331 1.00 75.12 132 GLN A N 1
ATOM 1012 C CA . GLN A 1 132 ? -21.641 6.476 17.900 1.00 75.12 132 GLN A CA 1
ATOM 1013 C C . GLN A 1 132 ? -20.333 7.238 17.758 1.00 75.12 132 GLN A C 1
ATOM 1015 O O . GLN A 1 132 ? -20.224 8.357 18.250 1.00 75.12 132 GLN A O 1
ATOM 1020 N N . ASP A 1 133 ? -19.347 6.607 17.135 1.00 65.56 133 ASP A N 1
ATOM 1021 C CA . ASP A 1 133 ? -18.159 7.314 16.681 1.00 65.56 133 ASP A CA 1
ATOM 1022 C C . ASP A 1 133 ? -18.594 8.322 15.601 1.00 65.56 133 ASP A C 1
ATOM 1024 O O . ASP A 1 133 ? -19.359 7.963 14.700 1.00 65.56 133 ASP A O 1
ATOM 1028 N N . GLU A 1 134 ? -18.144 9.577 15.687 1.00 57.59 134 GLU A N 1
ATOM 1029 C CA . GLU A 1 134 ? -18.481 10.622 14.709 1.00 57.59 134 GLU A CA 1
ATOM 1030 C C . GLU A 1 134 ? -18.042 10.205 13.290 1.00 57.59 134 GLU A C 1
ATOM 1032 O O . GLU A 1 134 ? -18.721 10.499 12.305 1.00 57.59 134 GLU A O 1
ATOM 1037 N N . TYR A 1 135 ? -16.983 9.393 13.190 1.00 53.06 135 TYR A N 1
ATOM 1038 C CA . TYR A 1 135 ? -16.473 8.842 11.933 1.00 53.06 135 TYR A CA 1
ATOM 1039 C C . TYR A 1 135 ? -17.267 7.630 11.398 1.00 53.06 135 TYR A C 1
ATOM 1041 O O . TYR A 1 135 ? -17.044 7.201 10.266 1.00 53.06 135 TYR A O 1
ATOM 1049 N N . MET A 1 136 ? -18.238 7.096 12.152 1.00 51.06 136 MET A N 1
ATOM 1050 C CA . MET A 1 136 ? -19.159 6.044 11.683 1.00 51.06 136 MET A CA 1
ATOM 1051 C C . MET A 1 136 ? -20.433 6.599 11.020 1.00 51.06 136 MET A C 1
ATOM 1053 O O . MET A 1 136 ? -21.202 5.823 10.457 1.00 51.06 136 MET A O 1
ATOM 1057 N N . ILE A 1 137 ? -20.666 7.918 11.049 1.00 49.41 137 ILE A N 1
ATOM 1058 C CA . ILE A 1 137 ? -21.929 8.555 10.619 1.00 49.41 137 ILE A CA 1
ATOM 1059 C C . ILE A 1 137 ? -22.274 8.316 9.133 1.00 49.41 137 ILE A C 1
ATOM 1061 O O . ILE A 1 137 ? -23.456 8.242 8.790 1.00 49.41 137 ILE A O 1
ATOM 1065 N N . ASP A 1 138 ? -21.276 8.143 8.259 1.00 47.03 138 ASP A N 1
ATOM 1066 C CA . ASP A 1 138 ? -21.486 7.861 6.827 1.00 47.03 138 ASP A CA 1
ATOM 1067 C C . ASP A 1 138 ? -21.687 6.365 6.503 1.00 47.03 138 ASP A C 1
ATOM 1069 O O . ASP A 1 138 ? -22.057 6.006 5.379 1.00 47.03 138 ASP A O 1
ATOM 1073 N N . PHE A 1 139 ? -21.508 5.471 7.481 1.00 50.31 139 PHE A N 1
ATOM 1074 C CA . PHE A 1 139 ? -21.796 4.047 7.333 1.00 50.31 139 PHE A CA 1
ATOM 1075 C C . PHE A 1 139 ? -23.171 3.710 7.917 1.00 50.31 139 PHE A C 1
ATOM 1077 O O . PHE A 1 139 ? -23.545 4.143 8.999 1.00 50.31 139 PHE A O 1
ATOM 1084 N N . TYR A 1 140 ? -23.934 2.857 7.228 1.00 59.97 140 TYR A N 1
ATOM 1085 C CA . TYR A 1 140 ? -25.279 2.431 7.654 1.00 59.97 140 TYR A CA 1
ATOM 1086 C C . TYR A 1 140 ? -25.303 1.563 8.935 1.00 59.97 140 TYR A C 1
ATOM 1088 O O . TYR A 1 140 ? -26.332 0.963 9.236 1.00 59.97 140 TYR A O 1
ATOM 1096 N N . TYR A 1 141 ? -24.193 1.434 9.663 1.00 68.56 141 TYR A N 1
ATOM 1097 C CA . TYR A 1 141 ? -24.003 0.447 10.724 1.00 68.56 141 TYR A CA 1
ATOM 1098 C C . TYR A 1 141 ? -24.200 1.053 12.118 1.00 68.56 141 TYR A C 1
ATOM 1100 O O . TYR A 1 141 ? -23.591 2.054 12.474 1.00 68.56 141 TYR A O 1
ATOM 1108 N N . ASP A 1 142 ? -25.007 0.395 12.951 1.00 73.12 142 ASP A N 1
ATOM 1109 C CA . ASP A 1 142 ? -25.207 0.775 14.355 1.00 73.12 142 ASP A CA 1
ATOM 1110 C C . ASP A 1 142 ? -24.182 0.108 15.299 1.00 73.12 142 ASP A C 1
ATOM 1112 O O . ASP A 1 142 ? -24.264 0.285 16.518 1.00 73.12 142 ASP A O 1
ATOM 1116 N N . ARG A 1 143 ? -23.283 -0.729 14.757 1.00 79.25 143 ARG A N 1
ATOM 1117 C CA . ARG A 1 143 ? -22.377 -1.622 15.495 1.00 79.25 143 ARG A CA 1
ATOM 1118 C C . ARG A 1 143 ? -21.033 -1.782 14.782 1.00 79.25 143 ARG A C 1
ATOM 1120 O O . ARG A 1 143 ? -20.997 -2.035 13.579 1.00 79.25 143 ARG A O 1
ATOM 1127 N N . THR A 1 144 ? -19.944 -1.726 15.541 1.00 74.81 144 THR A N 1
ATOM 1128 C CA . THR A 1 144 ? -18.568 -1.880 15.046 1.00 74.81 144 THR A CA 1
ATOM 1129 C C . THR A 1 144 ? -18.285 -3.337 14.685 1.00 74.81 144 THR A C 1
ATOM 1131 O O . THR A 1 144 ? -18.634 -4.238 15.446 1.00 74.81 144 THR A O 1
ATOM 1134 N N . ILE A 1 145 ? -17.646 -3.602 13.544 1.00 71.44 145 ILE A N 1
ATOM 1135 C CA . ILE A 1 145 ? -17.236 -4.964 13.173 1.00 71.44 145 ILE A CA 1
ATOM 1136 C C . ILE A 1 145 ? -16.109 -5.472 14.083 1.00 71.44 145 ILE A C 1
ATOM 1138 O O . ILE A 1 145 ? -15.164 -4.745 14.375 1.00 71.44 145 ILE A O 1
ATOM 1142 N N . LEU A 1 146 ? -16.207 -6.730 14.510 1.00 67.00 146 LEU A N 1
ATOM 1143 C CA . LEU A 1 146 ? -15.117 -7.470 15.134 1.00 67.00 146 LEU A CA 1
ATOM 1144 C C . LEU A 1 146 ? -14.625 -8.532 14.151 1.00 67.00 146 LEU A C 1
ATOM 1146 O O . LEU A 1 146 ? -15.371 -9.430 13.755 1.00 67.00 146 LEU A O 1
ATOM 1150 N N . LEU A 1 147 ? -13.359 -8.423 13.766 1.00 57.88 147 LEU A N 1
ATOM 1151 C CA . LEU A 1 147 ? -12.646 -9.446 13.011 1.00 57.88 147 LEU A CA 1
ATOM 1152 C C . LEU A 1 147 ? -11.806 -10.270 13.997 1.00 57.88 147 LEU A C 1
ATOM 1154 O O . LEU A 1 147 ? -11.339 -9.740 15.003 1.00 57.88 147 LEU A O 1
ATOM 1158 N N . GLY A 1 148 ? -11.673 -11.575 13.741 1.00 51.75 148 GLY A N 1
ATOM 1159 C CA . GLY A 1 148 ? -10.788 -12.445 14.528 1.00 51.75 148 GLY A CA 1
ATOM 1160 C C . GLY A 1 148 ? -9.308 -12.189 14.224 1.00 51.75 148 GLY A C 1
ATOM 1161 O O . GLY A 1 148 ? -8.990 -11.249 13.503 1.00 51.75 148 GLY A O 1
ATOM 1162 N N . ASP A 1 149 ? -8.441 -13.073 14.723 1.00 45.22 149 ASP A N 1
ATOM 1163 C CA . ASP A 1 149 ? -6.963 -12.997 14.768 1.00 45.22 149 ASP A CA 1
ATOM 1164 C C . ASP A 1 149 ? -6.212 -12.524 13.490 1.00 45.22 149 ASP A C 1
ATOM 1166 O O . ASP A 1 149 ? -5.046 -12.147 13.578 1.00 45.22 149 ASP A O 1
ATOM 1170 N N . ASP A 1 150 ? -6.859 -12.497 12.321 1.00 46.53 150 ASP A N 1
ATOM 1171 C CA . ASP A 1 150 ? -6.349 -11.950 11.054 1.00 46.53 150 ASP A CA 1
ATOM 1172 C C . ASP A 1 150 ? -6.797 -10.479 10.882 1.00 46.53 150 ASP A C 1
ATOM 1174 O O . ASP A 1 150 ? -7.679 -10.156 10.079 1.00 46.53 150 ASP A O 1
ATOM 1178 N N . GLY A 1 151 ? -6.245 -9.590 11.711 1.00 41.41 151 GLY A N 1
ATOM 1179 C CA . GLY A 1 151 ? -6.787 -8.250 11.942 1.00 41.41 151 GLY A CA 1
ATOM 1180 C C . GLY A 1 151 ? -6.914 -7.333 10.714 1.00 41.41 151 GLY A C 1
ATOM 1181 O O . GLY A 1 151 ? -5.971 -7.130 9.953 1.00 41.41 151 GLY A O 1
ATOM 1182 N N . ILE A 1 152 ? -8.058 -6.646 10.629 1.00 45.50 152 ILE A N 1
ATOM 1183 C CA . ILE A 1 152 ? -8.109 -5.250 10.175 1.00 45.50 152 ILE A CA 1
ATOM 1184 C C . ILE A 1 152 ? -8.723 -4.451 11.321 1.00 45.50 152 ILE A C 1
AT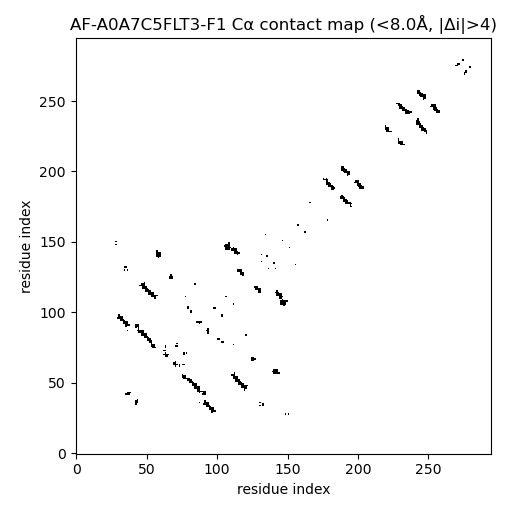OM 1186 O O . ILE A 1 152 ? -9.943 -4.412 11.491 1.00 45.50 152 ILE A O 1
ATOM 1190 N N . PHE A 1 153 ? -7.864 -3.819 12.117 1.00 49.34 153 PHE A N 1
ATOM 1191 C CA . PHE A 1 153 ? -8.294 -2.714 12.959 1.00 49.34 153 PHE A CA 1
ATOM 1192 C C . PHE A 1 153 ? -8.582 -1.537 12.030 1.00 49.34 153 PHE A C 1
ATOM 1194 O O . PHE A 1 153 ? -7.666 -0.953 11.461 1.00 49.34 153 PHE A O 1
ATOM 1201 N N . TYR A 1 154 ? -9.852 -1.154 11.907 1.00 49.00 154 TYR A N 1
ATOM 1202 C CA . TYR A 1 154 ? -10.186 0.215 11.523 1.00 49.00 154 TYR A CA 1
ATOM 1203 C C . TYR A 1 154 ? -9.977 1.121 12.744 1.00 49.00 154 TYR A C 1
ATOM 1205 O O . TYR A 1 154 ? -10.931 1.666 13.293 1.00 49.00 154 TYR A O 1
ATOM 1213 N N . SER A 1 155 ? -8.725 1.248 13.192 1.00 40.84 155 SER A N 1
ATOM 1214 C CA . SER A 1 155 ? -8.317 2.328 14.086 1.00 40.84 155 SER A CA 1
ATOM 1215 C C . SER A 1 155 ? -8.126 3.586 13.244 1.00 40.84 155 SER A C 1
ATOM 1217 O O . SER A 1 155 ? -7.060 3.838 12.690 1.00 40.84 155 SER A O 1
ATOM 1219 N N . ASN A 1 156 ? -9.237 4.296 13.076 1.00 47.56 156 ASN A N 1
ATOM 1220 C CA . ASN A 1 156 ? -9.321 5.746 12.958 1.00 47.56 156 ASN A CA 1
ATOM 1221 C C . ASN A 1 156 ? -8.001 6.547 13.080 1.00 47.56 156 ASN A C 1
ATOM 1223 O O . ASN A 1 156 ? -7.674 7.048 14.149 1.00 47.56 156 ASN A O 1
ATOM 1227 N N . ASP A 1 157 ? -7.365 6.817 11.937 1.00 40.28 157 ASP A N 1
ATOM 1228 C CA . ASP A 1 157 ? -6.895 8.181 11.620 1.00 40.28 157 ASP A CA 1
ATOM 1229 C C . ASP A 1 157 ? -7.077 8.551 10.126 1.00 40.28 157 ASP A C 1
ATOM 1231 O O . ASP A 1 157 ? -6.422 9.433 9.567 1.00 40.28 157 ASP A O 1
ATOM 1235 N N . ALA A 1 158 ? -8.039 7.893 9.459 1.00 40.28 158 ALA A N 1
ATOM 1236 C CA . ALA A 1 158 ? -8.499 8.242 8.114 1.00 40.28 158 ALA A CA 1
ATOM 1237 C C . ALA A 1 158 ? -9.330 9.541 8.151 1.00 40.28 158 ALA A C 1
ATOM 1239 O O . ALA A 1 158 ? -10.553 9.542 8.012 1.00 40.28 158 ALA A O 1
ATOM 1240 N N . THR A 1 159 ? -8.637 10.662 8.352 1.00 40.31 159 THR A N 1
ATOM 1241 C CA . THR A 1 159 ? -9.142 12.042 8.466 1.00 40.31 159 THR A CA 1
ATOM 1242 C C . THR A 1 159 ? -9.657 12.596 7.128 1.00 40.31 159 THR A C 1
ATOM 1244 O O . THR A 1 159 ? -9.218 13.639 6.648 1.00 40.31 159 THR A O 1
ATOM 1247 N N . ALA A 1 160 ? -10.583 11.875 6.487 1.00 46.12 160 ALA A N 1
ATOM 1248 C CA . ALA A 1 160 ? -11.024 12.106 5.108 1.00 46.12 160 ALA A CA 1
ATOM 1249 C C . ALA A 1 160 ? -9.868 12.170 4.081 1.00 46.12 160 ALA A C 1
ATOM 1251 O O . ALA A 1 160 ? -10.019 12.764 3.013 1.00 46.12 160 ALA A O 1
ATOM 1252 N N . SER A 1 161 ? -8.723 11.552 4.395 1.00 47.72 161 SER A N 1
ATOM 1253 C CA . SER A 1 161 ? -7.669 11.274 3.419 1.00 47.72 161 SER A CA 1
ATOM 1254 C C . SER A 1 161 ? -8.052 10.011 2.654 1.00 47.72 161 SER A C 1
ATOM 1256 O O . SER A 1 161 ? -8.339 8.984 3.268 1.00 47.72 161 SER A O 1
ATOM 1258 N N . ASP A 1 162 ? -8.016 10.067 1.323 1.00 54.31 162 ASP A N 1
ATOM 1259 C CA . ASP A 1 162 ? -8.245 8.925 0.421 1.00 54.31 162 ASP A CA 1
ATOM 1260 C C . ASP A 1 162 ? -7.080 7.895 0.456 1.00 54.31 162 ASP A C 1
ATOM 1262 O O . ASP A 1 162 ? -6.881 7.119 -0.482 1.00 54.31 162 ASP A O 1
ATOM 1266 N N . ASP A 1 163 ? -6.281 7.904 1.528 1.00 57.22 163 ASP A N 1
ATOM 1267 C CA . ASP A 1 163 ? -4.978 7.258 1.639 1.00 57.22 163 ASP A CA 1
ATOM 1268 C C . ASP A 1 163 ? -5.038 6.021 2.544 1.00 57.22 163 ASP A C 1
ATOM 1270 O O . ASP A 1 163 ? -5.476 6.069 3.693 1.00 57.22 163 ASP A O 1
ATOM 1274 N N . PHE A 1 164 ? -4.535 4.900 2.029 1.00 71.88 164 PHE A N 1
ATOM 1275 C CA . PHE A 1 164 ? -4.316 3.672 2.789 1.00 71.88 164 PHE A CA 1
ATOM 1276 C C . PHE A 1 164 ? -2.841 3.593 3.197 1.00 71.88 164 PHE A C 1
ATOM 1278 O O . PHE A 1 164 ? -1.971 3.423 2.339 1.00 71.88 164 PHE A O 1
ATOM 1285 N N . ILE A 1 165 ? -2.563 3.734 4.495 1.00 72.88 165 ILE A N 1
ATOM 1286 C CA . ILE A 1 165 ? -1.203 3.752 5.048 1.00 72.88 165 ILE A CA 1
ATOM 1287 C C . ILE A 1 165 ? -0.825 2.351 5.551 1.00 72.88 165 ILE A C 1
ATOM 1289 O O . ILE A 1 165 ? -1.605 1.680 6.224 1.00 72.88 165 ILE A O 1
ATOM 1293 N N . LEU A 1 166 ? 0.389 1.914 5.214 1.00 80.81 166 LEU A N 1
ATOM 1294 C CA . LEU A 1 166 ? 1.044 0.718 5.749 1.00 80.81 166 LEU A CA 1
ATOM 1295 C C . LEU A 1 166 ? 2.274 1.168 6.545 1.00 80.81 166 LEU A C 1
ATOM 1297 O O . LEU A 1 166 ? 2.991 2.041 6.063 1.00 80.81 166 LEU A O 1
ATOM 1301 N N . ASP A 1 167 ? 2.539 0.533 7.693 1.00 74.19 167 ASP A N 1
ATOM 1302 C CA . ASP A 1 167 ? 3.684 0.847 8.577 1.00 74.19 167 ASP A CA 1
ATOM 1303 C C . ASP A 1 167 ? 3.634 2.279 9.170 1.00 74.19 167 ASP A C 1
ATOM 1305 O O . ASP A 1 167 ? 4.646 2.964 9.279 1.00 74.19 167 ASP A O 1
ATOM 1309 N N . ASP A 1 168 ? 2.430 2.748 9.537 1.00 77.38 168 ASP A N 1
ATOM 1310 C CA . ASP A 1 168 ? 2.176 4.116 10.038 1.00 77.38 168 ASP A CA 1
ATOM 1311 C C . ASP A 1 168 ? 2.950 4.472 11.323 1.00 77.38 168 ASP A C 1
ATOM 1313 O O . ASP A 1 168 ? 3.287 5.633 11.552 1.00 77.38 168 ASP A O 1
ATOM 1317 N N . ASP A 1 169 ? 3.290 3.477 12.149 1.00 71.31 169 ASP A N 1
ATOM 1318 C CA . ASP A 1 169 ? 4.038 3.705 13.387 1.00 71.31 169 ASP A CA 1
ATOM 1319 C C . ASP A 1 169 ? 5.541 3.993 13.165 1.00 71.31 169 ASP A C 1
ATOM 1321 O O . ASP A 1 169 ? 6.227 4.348 14.132 1.00 71.31 169 ASP A O 1
ATOM 1325 N N . ASP A 1 170 ? 6.045 3.855 11.921 1.00 70.19 170 ASP A N 1
ATOM 1326 C CA . ASP A 1 170 ? 7.459 3.976 11.497 1.00 70.19 170 ASP A CA 1
ATOM 1327 C C . ASP A 1 170 ? 8.413 3.326 12.521 1.00 70.19 170 ASP A C 1
ATOM 1329 O O . ASP A 1 170 ? 9.464 3.861 12.911 1.00 70.19 170 ASP A O 1
ATOM 1333 N N . SER A 1 171 ? 7.983 2.188 13.081 1.00 69.25 171 SER A N 1
ATOM 1334 C CA . SER A 1 171 ? 8.561 1.710 14.327 1.00 69.25 171 SER A CA 1
ATOM 1335 C C . SER A 1 171 ? 9.935 1.106 14.096 1.00 69.25 171 SER A C 1
ATOM 1337 O O . SER A 1 171 ? 10.118 -0.031 13.651 1.00 69.25 171 SER A O 1
ATOM 1339 N N . THR A 1 172 ? 10.948 1.869 14.506 1.00 58.44 172 THR A N 1
ATOM 1340 C CA . THR A 1 172 ? 12.364 1.500 14.378 1.00 58.44 172 THR A CA 1
ATOM 1341 C C . THR A 1 172 ? 12.748 0.154 15.015 1.00 58.44 172 THR A C 1
ATOM 1343 O O . THR A 1 172 ? 13.848 -0.336 14.745 1.00 58.44 172 THR A O 1
ATOM 1346 N N . THR A 1 173 ? 11.887 -0.503 15.803 1.00 58.81 173 THR A N 1
ATOM 1347 C CA . THR A 1 173 ? 12.116 -1.895 16.236 1.00 58.81 173 THR A CA 1
ATOM 1348 C C . THR A 1 173 ? 12.100 -2.895 15.077 1.00 58.81 173 THR A C 1
ATOM 1350 O O . THR A 1 173 ? 12.755 -3.929 15.180 1.00 58.81 173 THR A O 1
ATOM 1353 N N . ASN A 1 174 ? 11.444 -2.556 13.962 1.00 57.44 174 ASN A N 1
ATOM 1354 C CA . ASN A 1 174 ? 11.410 -3.324 12.714 1.00 57.44 174 ASN A CA 1
ATOM 1355 C C . ASN A 1 174 ? 12.390 -2.800 11.641 1.00 57.44 174 ASN A C 1
ATOM 1357 O O . ASN A 1 174 ? 12.311 -3.216 10.485 1.00 57.44 174 ASN A O 1
ATOM 1361 N N . SER A 1 175 ? 13.344 -1.927 12.006 1.00 56.88 175 SER A N 1
ATOM 1362 C CA . SER A 1 175 ? 14.334 -1.339 11.082 1.00 56.88 175 SER A CA 1
ATOM 1363 C C . SER A 1 175 ? 15.047 -2.397 10.224 1.00 56.88 175 SER A C 1
ATOM 1365 O O . SER A 1 175 ? 15.934 -3.103 10.709 1.00 56.88 175 SER A O 1
ATOM 1367 N N . GLY A 1 176 ? 14.711 -2.456 8.932 1.00 63.56 176 GLY A N 1
ATOM 1368 C CA . GLY A 1 176 ? 15.288 -3.395 7.961 1.00 63.56 176 GLY A CA 1
ATOM 1369 C C . GLY A 1 176 ? 14.365 -4.538 7.528 1.00 63.56 176 GLY A C 1
ATOM 1370 O O . GLY A 1 176 ? 14.756 -5.320 6.661 1.00 63.56 176 GLY A O 1
ATOM 1371 N N . ASN A 1 177 ? 13.149 -4.626 8.070 1.00 80.25 177 ASN A N 1
ATOM 1372 C CA . ASN A 1 177 ? 12.071 -5.370 7.424 1.00 80.25 177 ASN A CA 1
ATOM 1373 C C . ASN A 1 177 ? 11.587 -4.606 6.178 1.00 80.25 177 ASN A C 1
ATOM 1375 O O . ASN A 1 177 ? 11.784 -3.397 6.052 1.00 80.25 177 ASN A O 1
ATOM 1379 N N . ASN A 1 178 ? 10.971 -5.321 5.241 1.00 87.06 178 ASN A N 1
ATOM 1380 C CA . ASN A 1 178 ? 10.323 -4.725 4.076 1.00 87.06 178 ASN A CA 1
ATOM 1381 C C . ASN A 1 178 ? 8.835 -4.516 4.376 1.00 87.06 178 ASN A C 1
ATOM 1383 O O . ASN A 1 178 ? 8.227 -5.369 5.024 1.00 87.06 178 ASN A O 1
ATOM 1387 N N . ILE A 1 179 ? 8.244 -3.432 3.872 1.00 89.25 179 ILE A N 1
ATOM 1388 C CA . ILE A 1 179 ? 6.799 -3.182 3.999 1.00 89.25 179 ILE A CA 1
ATOM 1389 C C . ILE A 1 179 ? 6.104 -3.933 2.861 1.00 89.25 179 ILE A C 1
ATOM 1391 O O . ILE A 1 179 ?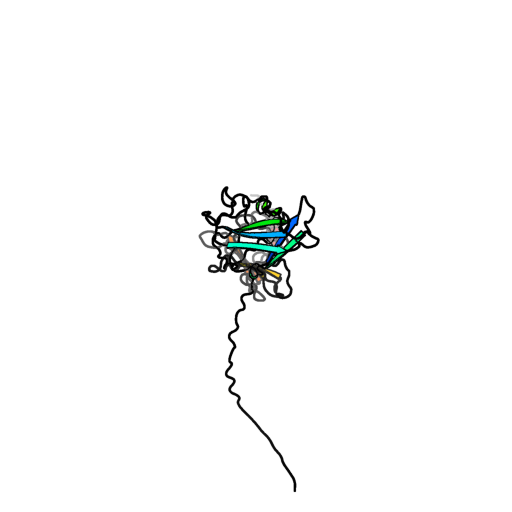 6.528 -3.821 1.709 1.00 89.25 179 ILE A O 1
ATOM 1395 N N . VAL A 1 180 ? 5.074 -4.728 3.162 1.00 89.44 180 VAL A N 1
ATOM 1396 C CA . VAL A 1 180 ? 4.488 -5.681 2.204 1.00 89.44 180 VAL A CA 1
ATOM 1397 C C . VAL A 1 180 ? 2.967 -5.581 2.166 1.00 89.44 180 VAL A C 1
ATOM 1399 O O . VAL A 1 180 ? 2.296 -5.849 3.158 1.00 89.44 180 VAL A O 1
ATOM 1402 N N . LEU A 1 181 ? 2.421 -5.299 0.983 1.00 91.12 181 LEU A N 1
ATOM 1403 C CA . LEU A 1 181 ? 1.024 -5.566 0.654 1.00 91.12 181 LEU A CA 1
ATOM 1404 C C . LEU A 1 181 ? 0.939 -6.942 -0.017 1.00 91.12 181 LEU A C 1
ATOM 1406 O O . LEU A 1 181 ? 1.398 -7.091 -1.149 1.00 91.12 181 LEU A O 1
ATOM 1410 N N . GLN A 1 182 ? 0.365 -7.939 0.665 1.00 91.94 182 GLN A N 1
ATOM 1411 C CA . GLN A 1 182 ? 0.245 -9.312 0.154 1.00 91.94 182 GLN A CA 1
ATOM 1412 C C . GLN A 1 182 ? -1.185 -9.652 -0.296 1.00 91.94 182 GLN A C 1
ATOM 1414 O O . GLN A 1 182 ? -2.150 -9.532 0.457 1.00 91.94 182 GLN A O 1
ATOM 1419 N N . PHE A 1 183 ? -1.313 -10.194 -1.505 1.00 88.62 183 PHE A N 1
ATOM 1420 C CA . PHE A 1 183 ? -2.570 -10.638 -2.101 1.00 88.62 183 PHE A CA 1
ATOM 1421 C C . PHE A 1 183 ? -2.896 -12.088 -1.718 1.00 88.62 183 PHE A C 1
ATOM 1423 O O . PHE A 1 183 ? -2.841 -13.007 -2.531 1.00 88.62 183 PHE A O 1
ATOM 1430 N N . GLY A 1 184 ? -3.279 -12.291 -0.456 1.00 82.94 184 GLY A N 1
ATOM 1431 C CA . GLY A 1 184 ? -3.768 -13.571 0.066 1.00 82.94 184 GLY A CA 1
ATOM 1432 C C . GLY A 1 184 ? -2.674 -14.590 0.416 1.00 82.94 184 GLY A C 1
ATOM 1433 O O . GLY A 1 184 ? -1.574 -14.597 -0.133 1.00 82.94 184 GLY A O 1
ATOM 1434 N N . ALA A 1 185 ? -2.988 -15.492 1.351 1.00 83.50 185 ALA A N 1
ATOM 1435 C CA . ALA A 1 185 ? -2.008 -16.413 1.937 1.00 83.50 185 ALA A CA 1
ATOM 1436 C C . ALA A 1 185 ? -1.500 -17.506 0.974 1.00 83.50 185 ALA A C 1
ATOM 1438 O O . ALA A 1 185 ? -0.341 -17.899 1.056 1.00 83.50 185 ALA A O 1
ATOM 1439 N N . SER A 1 186 ? -2.355 -18.005 0.071 1.00 90.38 186 SER A N 1
ATOM 1440 C CA . SER A 1 186 ? -2.009 -19.115 -0.839 1.00 90.38 186 SER A CA 1
ATOM 1441 C C . SER A 1 186 ? -1.446 -18.674 -2.189 1.00 90.38 186 SER A C 1
ATOM 1443 O O . SER A 1 186 ? -0.772 -19.468 -2.837 1.00 90.38 186 SER A O 1
ATOM 1445 N N . LEU A 1 187 ? -1.773 -17.455 -2.633 1.00 92.12 187 LEU A N 1
ATOM 1446 C CA . LEU A 1 187 ? -1.154 -16.840 -3.810 1.00 92.12 187 LEU A CA 1
ATOM 1447 C C . LEU A 1 187 ? 0.204 -16.251 -3.416 1.00 92.12 187 LEU A C 1
ATOM 1449 O O . LEU A 1 187 ? 1.185 -16.500 -4.095 1.00 92.12 187 LEU A O 1
ATOM 1453 N N . ALA A 1 188 ? 0.260 -15.553 -2.275 1.00 90.44 188 ALA A N 1
ATOM 1454 C CA . ALA A 1 188 ? 1.471 -14.942 -1.726 1.00 90.44 188 ALA A CA 1
ATOM 1455 C C . ALA A 1 188 ? 2.158 -13.916 -2.648 1.00 90.44 188 ALA A C 1
ATOM 1457 O O . ALA A 1 188 ? 3.323 -13.587 -2.440 1.00 90.44 188 ALA A O 1
ATOM 1458 N N . GLU A 1 189 ? 1.413 -13.360 -3.607 1.00 95.00 189 GLU A N 1
ATOM 1459 C CA . GLU A 1 189 ? 1.890 -12.267 -4.451 1.00 95.00 189 GLU A CA 1
ATOM 1460 C C . GLU A 1 189 ? 1.926 -10.947 -3.680 1.00 95.00 189 GLU A C 1
ATOM 1462 O O . GLU A 1 189 ? 1.103 -10.717 -2.791 1.00 95.00 189 GLU A O 1
ATOM 1467 N N . THR A 1 190 ? 2.878 -10.072 -4.002 1.00 94.00 190 THR A N 1
ATOM 1468 C CA . THR A 1 190 ? 3.201 -8.889 -3.198 1.00 94.00 190 THR A CA 1
ATOM 1469 C C . THR A 1 190 ? 3.512 -7.650 -4.030 1.00 94.00 190 THR A C 1
ATOM 1471 O O . THR A 1 190 ? 4.168 -7.723 -5.070 1.00 94.00 190 THR A O 1
ATOM 1474 N N . LEU A 1 191 ? 3.102 -6.492 -3.505 1.00 95.00 191 LEU A N 1
ATOM 1475 C CA . LEU A 1 191 ? 3.790 -5.223 -3.726 1.00 95.00 191 LEU A CA 1
ATOM 1476 C C . LEU A 1 191 ? 4.603 -4.923 -2.464 1.00 95.00 191 LEU A C 1
ATOM 1478 O O . LEU A 1 191 ? 4.050 -4.836 -1.367 1.00 95.00 191 LEU A O 1
ATOM 1482 N N . LEU A 1 192 ? 5.914 -4.788 -2.623 1.00 93.00 192 LEU A N 1
ATOM 1483 C CA . LEU A 1 192 ? 6.874 -4.712 -1.529 1.00 93.00 192 LEU A CA 1
ATOM 1484 C C . LEU A 1 192 ? 7.713 -3.434 -1.632 1.00 93.00 192 LEU A C 1
ATOM 1486 O O . LEU A 1 192 ? 8.256 -3.135 -2.695 1.00 93.00 192 LEU A O 1
ATOM 1490 N N . TRP A 1 193 ? 7.870 -2.710 -0.525 1.00 93.00 193 TRP A N 1
ATOM 1491 C CA . TRP A 1 193 ? 8.895 -1.679 -0.361 1.00 93.00 193 TRP A CA 1
ATOM 1492 C C . TRP A 1 193 ? 10.160 -2.312 0.227 1.00 93.00 193 TRP A C 1
ATOM 1494 O O . TRP A 1 193 ? 10.183 -2.760 1.374 1.00 93.00 193 TRP A O 1
ATOM 1504 N N . ASP A 1 194 ? 11.211 -2.370 -0.588 1.00 89.50 194 ASP A N 1
ATOM 1505 C CA . ASP A 1 194 ? 12.527 -2.894 -0.237 1.00 89.50 194 ASP A CA 1
ATOM 1506 C C . ASP A 1 194 ? 13.294 -1.795 0.506 1.00 89.50 194 ASP A C 1
ATOM 1508 O O . ASP A 1 194 ? 13.858 -0.891 -0.118 1.00 89.50 194 ASP A O 1
ATOM 1512 N N . THR A 1 195 ? 13.299 -1.847 1.840 1.00 87.50 195 THR A N 1
ATOM 1513 C CA . THR A 1 195 ? 13.928 -0.816 2.687 1.00 87.50 195 THR A CA 1
ATOM 1514 C C . THR A 1 195 ? 15.450 -0.801 2.549 1.00 87.50 195 THR A C 1
ATOM 1516 O O . THR A 1 195 ? 16.081 0.232 2.770 1.00 87.50 195 THR A O 1
ATOM 1519 N N . SER A 1 196 ? 16.048 -1.918 2.122 1.00 87.19 196 SER A N 1
ATOM 1520 C CA . SER A 1 196 ? 17.493 -2.043 1.902 1.00 87.19 196 SER A CA 1
ATOM 1521 C C . SER A 1 196 ? 17.951 -1.427 0.578 1.00 87.19 196 SER A C 1
ATOM 1523 O O . SER A 1 196 ? 19.032 -0.844 0.518 1.00 87.19 196 SER A O 1
ATOM 1525 N N . ASN A 1 197 ? 17.147 -1.549 -0.483 1.00 86.38 197 ASN A N 1
ATOM 1526 C CA . ASN A 1 197 ? 17.462 -1.028 -1.820 1.00 86.38 197 ASN A CA 1
ATOM 1527 C C . ASN A 1 197 ? 16.655 0.228 -2.199 1.00 86.38 197 ASN A C 1
ATOM 1529 O O . ASN A 1 197 ? 16.830 0.759 -3.296 1.00 86.38 197 ASN A O 1
ATOM 1533 N N . THR A 1 198 ? 15.791 0.725 -1.309 1.00 89.88 198 THR A N 1
ATOM 1534 C CA . THR A 1 198 ? 14.962 1.936 -1.472 1.00 89.88 198 THR A CA 1
ATOM 1535 C C . THR A 1 198 ? 14.108 1.937 -2.747 1.00 89.88 198 THR A C 1
ATOM 1537 O O . THR A 1 198 ? 14.112 2.898 -3.517 1.00 89.88 198 THR A O 1
ATOM 1540 N N . ARG A 1 199 ? 13.395 0.833 -3.005 1.00 89.31 199 ARG A N 1
ATOM 1541 C CA . ARG A 1 199 ? 12.581 0.647 -4.221 1.00 89.31 199 ARG A CA 1
ATOM 1542 C C . ARG A 1 199 ? 11.307 -0.152 -3.962 1.00 89.31 199 ARG A C 1
ATOM 1544 O O . ARG A 1 199 ? 11.269 -0.997 -3.072 1.00 89.31 199 ARG A O 1
ATOM 1551 N N . PHE A 1 200 ? 10.311 0.031 -4.823 1.00 93.94 200 PHE A N 1
ATOM 1552 C CA . PHE A 1 200 ? 9.209 -0.922 -4.937 1.00 93.94 200 PHE A CA 1
ATOM 1553 C C . PHE A 1 200 ? 9.627 -2.149 -5.753 1.00 93.94 200 PHE A C 1
ATOM 1555 O O . PHE A 1 200 ? 10.373 -2.033 -6.726 1.00 93.94 200 PHE A O 1
ATOM 1562 N N . THR A 1 201 ? 9.128 -3.315 -5.355 1.00 91.94 201 THR A N 1
ATOM 1563 C CA . THR A 1 201 ? 9.288 -4.603 -6.037 1.00 91.94 201 THR A CA 1
ATOM 1564 C C . THR A 1 201 ? 7.915 -5.264 -6.141 1.00 91.94 201 THR A C 1
ATOM 1566 O O . THR A 1 20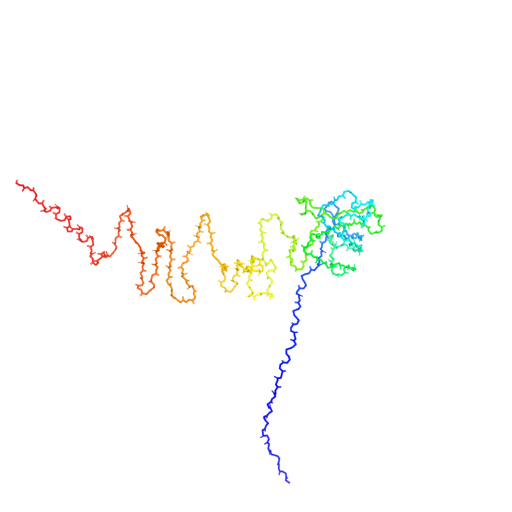1 ? 7.178 -5.285 -5.156 1.00 91.94 201 THR A O 1
ATOM 1569 N N . LEU A 1 202 ? 7.571 -5.798 -7.313 1.00 94.00 202 LEU A N 1
ATOM 1570 C CA . LEU A 1 202 ? 6.447 -6.724 -7.473 1.00 94.00 202 LEU A CA 1
ATOM 1571 C C . LEU A 1 202 ? 6.998 -8.154 -7.503 1.00 94.00 202 LEU A C 1
ATOM 1573 O O . LEU A 1 202 ? 8.096 -8.365 -8.021 1.00 94.00 202 LEU A O 1
ATOM 1577 N N . SER A 1 203 ? 6.265 -9.124 -6.959 1.00 94.31 203 SER A N 1
ATOM 1578 C CA . SER A 1 203 ? 6.633 -10.547 -7.077 1.00 94.31 203 SER A CA 1
ATOM 1579 C C . SER A 1 203 ? 6.295 -11.168 -8.437 1.00 94.31 203 SER A C 1
ATOM 1581 O O . SER A 1 203 ? 6.858 -12.209 -8.767 1.00 94.31 203 SER A O 1
ATOM 1583 N N . ASP A 1 204 ? 5.420 -10.521 -9.213 1.00 91.12 204 ASP A N 1
ATOM 1584 C CA . ASP A 1 204 ? 4.890 -10.988 -10.500 1.00 91.12 204 ASP A CA 1
ATOM 1585 C C . ASP A 1 204 ? 4.716 -9.811 -11.495 1.00 91.12 204 ASP A C 1
ATOM 1587 O O . ASP A 1 204 ? 5.022 -8.655 -11.179 1.00 91.12 204 ASP A O 1
ATOM 1591 N N . ASP A 1 205 ? 4.239 -10.108 -12.705 1.00 87.88 205 ASP A N 1
ATOM 1592 C CA . ASP A 1 205 ? 4.068 -9.188 -13.835 1.00 87.88 205 ASP A CA 1
ATOM 1593 C C . ASP A 1 205 ? 3.294 -7.889 -13.507 1.00 87.88 205 ASP A C 1
ATOM 1595 O O . ASP A 1 205 ? 2.186 -7.894 -12.963 1.00 87.88 205 ASP A O 1
ATOM 1599 N N . LEU A 1 206 ? 3.809 -6.748 -13.988 1.00 90.94 206 LEU A N 1
ATOM 1600 C CA . LEU A 1 206 ? 3.087 -5.471 -13.996 1.00 90.94 206 LEU A CA 1
ATOM 1601 C C . LEU A 1 206 ? 2.398 -5.226 -15.347 1.00 90.94 206 LEU A C 1
ATOM 1603 O O . LEU A 1 206 ? 3.050 -4.995 -16.366 1.00 90.94 206 LEU A O 1
ATOM 1607 N N . ARG A 1 207 ? 1.062 -5.165 -15.341 1.00 90.44 207 ARG A N 1
ATOM 1608 C CA . ARG A 1 207 ? 0.244 -4.767 -16.499 1.00 90.44 207 ARG A CA 1
ATOM 1609 C C . ARG A 1 207 ? -0.381 -3.389 -16.285 1.00 90.44 207 ARG A C 1
ATOM 1611 O O . ARG A 1 207 ? -1.099 -3.174 -15.315 1.00 90.44 207 ARG A O 1
ATOM 1618 N N . ILE A 1 208 ? -0.181 -2.484 -17.243 1.00 92.81 208 ILE A N 1
ATOM 1619 C CA . ILE A 1 208 ? -0.775 -1.140 -17.252 1.00 92.81 208 ILE A CA 1
ATOM 1620 C C . ILE A 1 208 ? -1.719 -1.040 -18.456 1.00 92.81 208 ILE A C 1
ATOM 1622 O O . ILE A 1 208 ? -1.284 -1.177 -19.594 1.00 92.81 208 ILE A O 1
ATOM 1626 N N . GLU A 1 209 ? -3.015 -0.818 -18.214 1.00 95.06 209 GLU A N 1
ATOM 1627 C CA . GLU A 1 209 ? -4.011 -0.652 -19.294 1.00 95.06 209 GLU A CA 1
ATOM 1628 C C . GLU A 1 209 ? -4.112 0.794 -19.809 1.00 95.06 209 GLU A C 1
ATOM 1630 O O . GLU A 1 209 ? -4.632 1.038 -20.897 1.00 95.06 209 GLU A O 1
ATOM 1635 N N . GLY A 1 210 ? -3.626 1.753 -19.016 1.00 96.19 210 GLY A N 1
ATOM 1636 C CA . GLY A 1 210 ? -3.504 3.162 -19.383 1.00 96.19 210 GLY A CA 1
ATOM 1637 C C . GLY A 1 210 ? -2.100 3.529 -19.875 1.00 96.19 210 GLY A C 1
ATOM 1638 O O . GLY A 1 210 ? -1.341 2.694 -20.357 1.00 96.19 210 GLY A O 1
ATOM 1639 N N . ASN A 1 211 ? -1.735 4.801 -19.714 1.00 94.12 211 ASN A N 1
ATOM 1640 C CA . ASN A 1 211 ? -0.405 5.294 -20.067 1.00 94.12 211 ASN A CA 1
ATOM 1641 C C . ASN A 1 211 ? 0.554 5.185 -18.873 1.00 94.12 211 ASN A C 1
ATOM 1643 O O . ASN A 1 211 ? 0.224 5.643 -17.780 1.00 94.12 211 ASN A O 1
ATOM 1647 N N . ALA A 1 212 ? 1.769 4.686 -19.104 1.00 92.50 212 ALA A N 1
ATOM 1648 C CA . ALA A 1 212 ? 2.887 4.837 -18.177 1.00 92.50 212 ALA A CA 1
ATOM 1649 C C . ALA A 1 212 ? 3.675 6.118 -18.507 1.00 92.50 212 ALA A C 1
ATOM 1651 O O . ALA A 1 212 ? 3.988 6.373 -19.670 1.00 92.50 212 ALA A O 1
ATOM 1652 N N . ALA A 1 213 ? 4.018 6.917 -17.495 1.00 93.12 213 ALA A N 1
ATOM 1653 C CA . ALA A 1 213 ? 4.849 8.109 -17.647 1.00 93.12 213 ALA A CA 1
ATOM 1654 C C . ALA A 1 213 ? 5.960 8.109 -16.591 1.00 93.12 213 ALA A C 1
ATOM 1656 O O . ALA A 1 213 ? 5.680 8.061 -15.396 1.00 93.12 213 ALA A O 1
ATOM 1657 N N . ILE A 1 214 ? 7.218 8.179 -17.034 1.00 91.38 214 ILE A N 1
ATOM 1658 C CA . ILE A 1 214 ? 8.393 8.210 -16.156 1.00 91.38 214 ILE A CA 1
ATOM 1659 C C . ILE A 1 214 ? 8.963 9.629 -16.159 1.00 91.38 214 ILE A C 1
ATOM 1661 O O . ILE A 1 214 ? 9.370 10.142 -17.201 1.00 91.38 214 ILE A O 1
ATOM 1665 N N . VAL A 1 215 ? 9.013 10.260 -14.985 1.00 93.38 215 VAL A N 1
ATOM 1666 C CA . VAL A 1 215 ? 9.706 11.538 -14.777 1.00 93.38 215 VAL A CA 1
ATOM 1667 C C . VAL A 1 215 ? 11.077 11.234 -14.180 1.00 93.38 215 VAL A C 1
ATOM 1669 O O . VAL A 1 215 ? 11.184 10.908 -13.003 1.00 93.38 215 VAL A O 1
ATOM 1672 N N . GLY A 1 216 ? 12.124 11.307 -15.001 1.00 92.19 216 GLY A N 1
ATOM 1673 C CA . GLY A 1 216 ? 13.480 10.900 -14.626 1.00 92.19 216 GLY A CA 1
ATOM 1674 C C . GLY A 1 216 ? 14.102 10.007 -15.696 1.00 92.19 216 GLY A C 1
ATOM 1675 O O . GLY A 1 216 ? 14.003 10.312 -16.883 1.00 92.19 216 GLY A O 1
ATOM 1676 N N . ILE A 1 217 ? 14.742 8.917 -15.272 1.00 85.25 217 ILE A N 1
ATOM 1677 C CA . ILE A 1 217 ? 15.354 7.908 -16.148 1.00 85.25 217 ILE A CA 1
ATOM 1678 C C . ILE A 1 217 ? 14.624 6.580 -15.928 1.00 85.25 217 ILE A C 1
ATOM 1680 O O . ILE A 1 217 ? 14.473 6.146 -14.789 1.00 85.25 217 ILE A O 1
ATOM 1684 N N . GLY A 1 218 ? 14.183 5.943 -17.013 1.00 86.12 218 GLY A N 1
ATOM 1685 C CA . GLY A 1 218 ? 13.724 4.554 -16.996 1.00 86.12 218 GLY A CA 1
ATOM 1686 C C . GLY A 1 218 ? 14.886 3.613 -17.305 1.00 86.12 218 GLY A C 1
ATOM 1687 O O . GLY A 1 218 ? 15.622 3.850 -18.261 1.00 86.12 218 GLY A O 1
ATOM 1688 N N . TYR A 1 219 ? 15.039 2.556 -16.510 1.00 80.12 219 TYR A N 1
ATOM 1689 C CA . TYR A 1 219 ? 16.008 1.485 -16.742 1.00 80.12 219 TYR A CA 1
ATOM 1690 C C . TYR A 1 219 ? 15.273 0.217 -17.176 1.00 80.12 219 TYR A C 1
ATOM 1692 O O . TYR A 1 219 ? 14.229 -0.110 -16.616 1.00 80.12 219 TYR A O 1
ATOM 1700 N N . ILE A 1 220 ? 15.824 -0.489 -18.163 1.00 79.44 220 ILE A N 1
ATOM 1701 C CA . ILE A 1 220 ? 15.306 -1.762 -18.672 1.00 79.44 220 ILE A CA 1
ATOM 1702 C C . ILE A 1 220 ? 16.499 -2.713 -18.766 1.00 79.44 220 ILE A C 1
ATOM 1704 O O . ILE A 1 220 ? 17.455 -2.421 -19.481 1.00 79.44 220 ILE A O 1
ATOM 1708 N N . ALA A 1 221 ? 16.458 -3.809 -18.014 1.00 69.31 221 ALA A N 1
ATOM 1709 C CA . ALA A 1 221 ? 17.503 -4.827 -17.949 1.00 69.31 221 ALA A CA 1
ATOM 1710 C C . ALA A 1 221 ? 16.860 -6.176 -17.613 1.00 69.31 221 ALA A C 1
ATOM 1712 O O . ALA A 1 221 ? 15.970 -6.215 -16.764 1.00 69.31 221 ALA A O 1
ATOM 1713 N N . ASP A 1 222 ? 17.322 -7.261 -18.236 1.00 64.81 222 ASP A N 1
ATOM 1714 C CA . ASP A 1 222 ? 16.800 -8.615 -17.974 1.00 64.81 222 ASP A CA 1
ATOM 1715 C C . ASP A 1 222 ? 17.145 -9.102 -16.548 1.00 64.81 222 ASP A C 1
ATOM 1717 O O . ASP A 1 222 ? 16.401 -9.855 -15.924 1.00 64.81 222 ASP A O 1
ATOM 1721 N N . ASN A 1 223 ? 18.258 -8.621 -15.975 1.00 58.09 223 ASN A N 1
ATOM 1722 C CA . ASN A 1 223 ? 18.654 -8.948 -14.605 1.00 58.09 223 ASN A CA 1
ATOM 1723 C C . ASN A 1 223 ? 19.579 -7.883 -13.981 1.00 58.09 223 ASN A C 1
ATOM 1725 O O . ASN A 1 223 ? 20.776 -7.849 -14.253 1.00 58.09 223 ASN A O 1
ATOM 1729 N N . HIS A 1 224 ? 19.073 -7.048 -13.068 1.00 55.28 224 HIS A N 1
ATOM 1730 C CA . HIS A 1 224 ? 19.878 -6.017 -12.382 1.00 55.28 224 HIS A CA 1
ATOM 1731 C C . HIS A 1 224 ? 20.752 -6.563 -11.222 1.00 55.28 224 HIS A C 1
ATOM 1733 O O . HIS A 1 224 ? 20.972 -5.885 -10.220 1.00 55.28 224 HIS A O 1
ATOM 1739 N N . SER A 1 225 ? 21.240 -7.807 -11.314 1.00 56.44 225 SER A N 1
ATOM 1740 C CA . SER A 1 225 ? 22.040 -8.454 -10.257 1.00 56.44 225 SER A CA 1
ATOM 1741 C C . SER A 1 225 ? 23.559 -8.444 -10.498 1.00 56.44 225 SER A C 1
ATOM 1743 O O . SER A 1 225 ? 24.304 -8.865 -9.607 1.00 56.44 225 SER A O 1
ATOM 1745 N N . ALA A 1 226 ? 24.046 -8.006 -11.663 1.00 44.34 226 ALA A N 1
ATOM 1746 C CA . ALA A 1 226 ? 25.477 -7.941 -11.979 1.00 44.34 226 ALA A CA 1
ATOM 1747 C C . ALA A 1 226 ? 25.815 -6.747 -12.892 1.00 44.34 226 ALA A C 1
ATOM 1749 O O . ALA A 1 226 ? 24.928 -6.053 -13.375 1.00 44.34 226 ALA A O 1
ATOM 1750 N N . THR A 1 227 ? 27.112 -6.471 -13.057 1.00 49.88 227 THR A N 1
ATOM 1751 C CA . THR A 1 227 ? 27.641 -5.176 -13.528 1.00 49.88 227 THR A CA 1
ATOM 1752 C C . THR A 1 227 ? 27.408 -4.825 -14.994 1.00 49.88 227 THR A C 1
ATOM 1754 O O . THR A 1 227 ? 27.567 -3.655 -15.312 1.00 49.88 227 THR A O 1
ATOM 1757 N N . ASP A 1 228 ? 27.027 -5.783 -15.835 1.00 55.66 228 ASP A N 1
ATOM 1758 C CA . ASP A 1 228 ? 26.529 -5.582 -17.201 1.00 55.66 228 ASP A CA 1
ATOM 1759 C C . ASP A 1 228 ? 25.531 -6.720 -17.497 1.00 55.66 228 ASP A C 1
ATOM 1761 O O . ASP A 1 228 ? 25.682 -7.833 -16.975 1.00 55.66 228 ASP A O 1
ATOM 1765 N N . SER A 1 229 ? 24.454 -6.420 -18.224 1.00 63.28 229 SER A N 1
ATOM 1766 C CA . SER A 1 229 ? 23.444 -7.374 -18.708 1.00 63.28 229 SER A CA 1
ATOM 1767 C C . SER A 1 229 ? 22.599 -6.706 -19.790 1.00 63.28 229 SER A C 1
ATOM 1769 O O . SER A 1 229 ? 22.258 -5.526 -19.659 1.00 63.28 229 SER A O 1
ATOM 1771 N N . ASP A 1 230 ? 22.216 -7.465 -20.816 1.00 68.62 230 ASP A N 1
ATOM 1772 C CA . ASP A 1 230 ? 21.461 -6.941 -21.954 1.00 68.62 230 ASP A CA 1
ATOM 1773 C C . ASP A 1 230 ? 20.119 -6.310 -21.536 1.00 68.62 230 ASP A C 1
ATOM 1775 O O . ASP A 1 230 ? 19.331 -6.844 -20.743 1.00 68.62 230 ASP A O 1
ATOM 1779 N N . GLY A 1 231 ? 19.856 -5.133 -22.103 1.00 70.06 231 GLY A N 1
ATOM 1780 C CA . GLY A 1 231 ? 18.628 -4.375 -21.896 1.00 70.06 231 GLY A CA 1
ATOM 1781 C C . GLY A 1 231 ? 17.685 -4.568 -23.072 1.00 70.06 231 GLY A C 1
ATOM 1782 O O . GLY A 1 231 ? 17.906 -3.980 -24.129 1.00 70.06 231 GLY A O 1
ATOM 1783 N N . THR A 1 232 ? 16.629 -5.365 -22.896 1.00 77.12 232 THR A N 1
ATOM 1784 C CA . THR A 1 232 ? 15.643 -5.641 -23.953 1.00 77.12 232 THR A CA 1
ATOM 1785 C C . THR A 1 232 ? 14.370 -4.828 -23.741 1.00 77.12 232 THR A C 1
ATOM 1787 O O . THR A 1 232 ? 13.558 -5.158 -22.879 1.00 77.12 232 THR A O 1
ATOM 1790 N N . LEU A 1 233 ? 14.147 -3.800 -24.563 1.00 83.31 233 LEU A N 1
ATOM 1791 C CA . LEU A 1 233 ? 12.834 -3.169 -24.687 1.00 83.31 233 LEU A CA 1
ATOM 1792 C C . LEU A 1 233 ? 12.067 -3.856 -25.818 1.00 83.31 233 LEU A C 1
ATOM 1794 O O . LEU A 1 233 ? 12.357 -3.648 -26.997 1.00 83.31 233 LEU A O 1
ATOM 1798 N N . SER A 1 234 ? 11.069 -4.663 -25.460 1.00 78.00 234 SER A N 1
ATOM 1799 C CA . SER A 1 234 ? 10.115 -5.175 -26.440 1.00 78.00 234 SER A CA 1
ATOM 1800 C C . SER A 1 234 ? 9.036 -4.134 -26.732 1.00 78.00 234 SER A C 1
ATOM 1802 O O . SER A 1 234 ? 8.414 -3.597 -25.816 1.00 78.00 234 SER A O 1
ATOM 1804 N N . LEU A 1 235 ? 8.853 -3.823 -28.016 1.00 76.88 235 LEU A N 1
ATOM 1805 C CA . LEU A 1 235 ? 7.990 -2.734 -28.488 1.00 76.88 235 LEU A CA 1
ATOM 1806 C C . LEU A 1 235 ? 6.671 -3.230 -29.095 1.00 76.88 235 LEU A C 1
ATOM 1808 O O . LEU A 1 235 ? 5.722 -2.453 -29.205 1.00 76.88 235 LEU A O 1
ATOM 1812 N N . GLY A 1 236 ? 6.601 -4.501 -29.494 1.00 71.31 236 GLY A N 1
ATOM 1813 C CA . GLY A 1 236 ? 5.466 -5.052 -30.224 1.00 71.31 236 GLY A CA 1
ATOM 1814 C C . GLY A 1 236 ? 5.586 -6.550 -30.491 1.00 71.31 236 GLY A C 1
ATOM 1815 O O . GLY A 1 236 ? 6.596 -7.176 -30.167 1.00 71.31 236 GLY A O 1
ATOM 1816 N N . ARG A 1 237 ? 4.510 -7.108 -31.054 1.00 69.00 237 ARG A N 1
ATOM 1817 C CA . ARG A 1 237 ? 4.473 -8.451 -31.636 1.00 69.00 237 ARG A CA 1
ATOM 1818 C C . ARG A 1 237 ? 3.884 -8.384 -33.040 1.00 69.00 237 ARG A C 1
ATOM 1820 O O . ARG A 1 237 ? 2.682 -8.130 -33.172 1.00 69.00 237 ARG A O 1
ATOM 1827 N N . ASP A 1 238 ? 4.675 -8.715 -34.044 1.00 66.38 238 ASP A N 1
ATOM 1828 C CA . ASP A 1 238 ? 4.228 -9.305 -35.298 1.00 66.38 238 ASP A CA 1
ATOM 1829 C C . ASP A 1 238 ? 4.309 -10.839 -35.188 1.00 66.38 238 ASP A C 1
ATOM 1831 O O . ASP A 1 238 ? 4.990 -11.376 -34.320 1.00 66.38 238 ASP A O 1
ATOM 1835 N N . ASP A 1 239 ? 3.520 -11.545 -35.999 1.00 72.81 239 ASP A N 1
ATOM 1836 C CA . ASP A 1 239 ? 3.481 -13.006 -36.217 1.00 72.81 239 ASP A CA 1
ATOM 1837 C C . ASP A 1 239 ? 3.559 -13.999 -35.019 1.00 72.81 239 ASP A C 1
ATOM 1839 O O . ASP A 1 239 ? 3.492 -15.215 -35.222 1.00 72.81 239 ASP A O 1
ATOM 1843 N N . SER A 1 240 ? 3.501 -13.517 -33.772 1.00 73.56 240 SER A N 1
ATOM 1844 C CA . SER A 1 240 ? 3.793 -14.198 -32.490 1.00 73.56 240 SER A CA 1
ATOM 1845 C C . SER A 1 240 ? 5.266 -14.210 -32.057 1.00 73.56 240 SER A C 1
ATOM 1847 O O . SER A 1 240 ? 5.570 -14.797 -31.012 1.00 73.56 240 SER A O 1
ATOM 1849 N N . THR A 1 241 ? 6.162 -13.550 -32.789 1.00 77.44 241 THR A N 1
ATOM 1850 C CA . THR A 1 241 ? 7.482 -13.161 -32.275 1.00 77.44 241 THR A CA 1
ATOM 1851 C C . THR A 1 241 ? 7.393 -11.822 -31.520 1.00 77.44 241 THR A C 1
ATOM 1853 O O . THR A 1 241 ? 6.303 -11.280 -31.336 1.00 77.44 241 THR A O 1
ATOM 1856 N N . TRP A 1 242 ? 8.497 -11.361 -30.927 1.00 78.50 242 TRP A N 1
ATOM 1857 C CA . TRP A 1 242 ? 8.577 -10.049 -30.274 1.00 78.50 242 TRP A CA 1
ATOM 1858 C C . TRP A 1 242 ? 9.568 -9.185 -31.058 1.00 78.50 242 TRP A C 1
ATOM 1860 O O . TRP A 1 242 ? 10.730 -9.576 -31.205 1.00 78.50 242 TRP A O 1
ATOM 1870 N N . GLU A 1 243 ? 9.158 -7.989 -31.473 1.00 83.50 243 GLU A N 1
ATOM 1871 C CA . GLU A 1 243 ? 10.096 -6.979 -31.961 1.00 83.50 243 GLU A CA 1
ATOM 1872 C C . GLU A 1 243 ? 10.756 -6.319 -30.754 1.00 83.50 243 GLU A C 1
ATOM 1874 O O . GLU A 1 243 ? 10.088 -5.883 -29.802 1.00 83.50 243 GLU A O 1
ATOM 1879 N N . THR A 1 244 ? 12.082 -6.242 -30.784 1.00 83.88 244 THR A N 1
ATOM 1880 C CA . THR A 1 244 ? 12.872 -5.685 -29.692 1.00 83.88 244 THR A CA 1
ATOM 1881 C C . THR A 1 244 ? 13.865 -4.658 -30.210 1.00 83.88 244 THR A C 1
ATOM 1883 O O . THR A 1 244 ? 14.431 -4.782 -31.298 1.00 83.88 244 THR A O 1
ATOM 1886 N N . LEU A 1 245 ? 14.074 -3.635 -29.385 1.00 88.12 245 LEU A N 1
ATOM 1887 C CA . LEU A 1 245 ? 15.302 -2.861 -29.368 1.00 88.12 245 LEU A CA 1
ATOM 1888 C C . LEU A 1 245 ? 16.127 -3.382 -28.192 1.00 88.12 245 LEU A C 1
ATOM 1890 O O . LEU A 1 245 ? 15.687 -3.309 -27.042 1.00 88.12 245 LEU A O 1
ATOM 1894 N N . MET A 1 246 ? 17.303 -3.922 -28.490 1.00 85.31 246 MET A N 1
ATOM 1895 C CA . MET A 1 246 ? 18.223 -4.464 -27.497 1.00 85.31 246 MET A CA 1
ATOM 1896 C C . MET A 1 246 ? 19.473 -3.600 -27.401 1.00 85.31 246 MET A C 1
ATOM 1898 O O . MET A 1 246 ? 20.013 -3.166 -28.419 1.00 85.31 246 MET A O 1
ATOM 1902 N N . TRP A 1 247 ? 19.942 -3.370 -26.177 1.00 85.50 247 TRP A N 1
ATOM 1903 C CA . TRP A 1 247 ? 21.347 -3.075 -25.925 1.00 85.50 247 TRP A CA 1
ATOM 1904 C C . TRP A 1 247 ? 22.079 -4.400 -25.715 1.00 85.50 247 TRP A C 1
ATOM 1906 O O . TRP A 1 247 ? 21.763 -5.110 -24.762 1.00 85.50 247 TRP A O 1
ATOM 1916 N N . ASP A 1 248 ? 23.015 -4.698 -26.612 1.00 84.06 248 ASP A N 1
ATOM 1917 C CA . ASP A 1 248 ? 23.967 -5.808 -26.531 1.00 84.06 248 ASP A CA 1
ATOM 1918 C C . ASP A 1 248 ? 25.239 -5.278 -25.856 1.00 84.06 248 ASP A C 1
ATOM 1920 O O . ASP A 1 248 ? 25.920 -4.411 -26.420 1.00 84.06 248 ASP A O 1
ATOM 1924 N N . ASP A 1 249 ? 25.544 -5.753 -24.642 1.00 82.00 249 ASP A N 1
ATOM 1925 C CA . ASP A 1 249 ? 26.731 -5.302 -23.900 1.00 82.00 249 ASP A CA 1
ATOM 1926 C C . ASP A 1 249 ? 28.048 -5.739 -24.561 1.00 82.00 249 ASP A C 1
ATOM 1928 O O . ASP A 1 249 ? 29.039 -4.996 -24.566 1.00 82.00 249 ASP A O 1
ATOM 1932 N N . SER A 1 250 ? 28.023 -6.905 -25.201 1.00 84.94 250 SER A N 1
ATOM 1933 C CA . SER A 1 250 ? 29.191 -7.674 -25.612 1.00 84.94 250 SER A CA 1
ATOM 1934 C C . SER A 1 250 ? 29.789 -7.145 -26.913 1.00 84.94 250 SER A C 1
ATOM 1936 O O . SER A 1 250 ? 31.013 -7.052 -27.033 1.00 84.94 250 SER A O 1
ATOM 1938 N N . ASP A 1 251 ? 28.937 -6.714 -27.845 1.00 85.62 251 ASP A N 1
ATOM 1939 C CA . ASP A 1 251 ? 29.320 -5.896 -29.001 1.00 85.62 251 ASP A CA 1
ATOM 1940 C C . ASP A 1 251 ? 29.167 -4.379 -28.731 1.00 85.62 251 ASP A C 1
ATOM 1942 O O . ASP A 1 251 ? 29.564 -3.562 -29.568 1.00 85.62 251 ASP A O 1
ATOM 1946 N N . SER A 1 252 ? 28.619 -3.984 -27.571 1.00 86.75 252 SER A N 1
ATOM 1947 C CA . SER A 1 252 ? 28.357 -2.590 -27.168 1.00 86.75 252 SER A CA 1
ATOM 1948 C C . SER A 1 252 ? 27.553 -1.804 -28.217 1.00 86.75 252 SER A C 1
ATOM 1950 O O . SER A 1 252 ? 27.932 -0.698 -28.629 1.00 86.75 252 SER A O 1
ATOM 1952 N N . LYS A 1 253 ? 26.448 -2.399 -28.682 1.00 87.06 253 LYS A N 1
ATOM 1953 C CA . LYS A 1 253 ? 25.638 -1.910 -29.808 1.00 87.06 253 LYS A CA 1
ATOM 1954 C C . LYS A 1 253 ? 24.139 -1.920 -29.502 1.00 87.06 253 LYS A C 1
ATOM 1956 O O . LYS A 1 253 ? 23.664 -2.668 -28.655 1.00 87.06 253 LYS A O 1
ATOM 1961 N N . PHE A 1 254 ? 23.385 -1.121 -30.257 1.00 89.31 254 PHE A N 1
ATOM 1962 C CA . PHE A 1 254 ? 21.937 -1.297 -30.363 1.00 89.31 254 PHE A CA 1
ATOM 1963 C C . PHE A 1 254 ? 21.615 -2.271 -31.496 1.00 89.31 254 PHE A C 1
ATOM 1965 O O . PHE A 1 254 ? 22.095 -2.086 -32.616 1.00 89.31 254 PHE A O 1
ATOM 1972 N N . GLU A 1 255 ? 20.781 -3.267 -31.213 1.00 88.81 255 GLU A N 1
ATOM 1973 C CA . GLU A 1 255 ? 20.265 -4.221 -32.192 1.00 88.81 255 GLU A CA 1
ATOM 1974 C C . GLU A 1 255 ? 18.739 -4.100 -32.305 1.00 88.81 255 GLU A C 1
ATOM 1976 O O . GLU A 1 255 ? 18.034 -3.954 -31.306 1.00 88.81 255 GLU A O 1
ATOM 1981 N N . PHE A 1 256 ? 18.244 -4.144 -33.542 1.00 89.31 256 PHE A N 1
ATOM 1982 C CA . PHE A 1 256 ? 16.825 -4.226 -33.875 1.00 89.31 256 PHE A CA 1
ATOM 1983 C C . PHE A 1 256 ? 16.591 -5.610 -34.478 1.00 89.31 256 PHE A C 1
ATOM 1985 O O . PHE A 1 256 ? 17.273 -5.974 -35.436 1.00 89.31 256 PHE A O 1
ATOM 1992 N N . THR A 1 257 ? 15.643 -6.383 -33.948 1.00 87.44 257 THR A N 1
ATOM 1993 C CA . THR A 1 257 ? 15.396 -7.758 -34.429 1.00 87.44 257 THR A CA 1
ATOM 1994 C C . THR A 1 257 ? 14.662 -7.838 -35.772 1.00 87.44 257 THR A C 1
ATOM 1996 O O . THR A 1 257 ? 14.486 -8.932 -36.307 1.00 87.44 257 THR A O 1
ATOM 1999 N N . ASN A 1 258 ? 14.244 -6.698 -36.331 1.00 86.25 258 ASN A N 1
ATOM 2000 C CA . ASN A 1 258 ? 13.511 -6.589 -37.592 1.00 86.25 258 ASN A CA 1
ATOM 2001 C C . ASN A 1 258 ? 13.835 -5.252 -38.303 1.00 86.25 258 ASN A C 1
ATOM 2003 O O . ASN A 1 258 ? 14.653 -4.465 -37.819 1.00 86.25 258 ASN A O 1
ATOM 2007 N N . ASP A 1 259 ? 13.204 -5.002 -39.452 1.00 86.69 259 ASP A N 1
ATOM 2008 C CA . ASP A 1 259 ? 13.393 -3.804 -40.278 1.00 86.69 259 ASP A CA 1
ATOM 2009 C C . ASP A 1 259 ? 13.174 -2.482 -39.510 1.00 86.69 259 ASP A C 1
ATOM 2011 O O . ASP A 1 259 ? 12.245 -2.331 -38.714 1.00 86.69 259 ASP A O 1
ATOM 2015 N N . LEU A 1 260 ? 14.004 -1.478 -39.818 1.00 88.38 260 LEU A N 1
ATOM 2016 C CA . LEU A 1 260 ? 13.923 -0.122 -39.267 1.00 88.38 260 LEU A CA 1
ATOM 2017 C C . LEU A 1 260 ? 13.442 0.868 -40.341 1.00 88.38 260 LEU A C 1
ATOM 2019 O O . LEU A 1 260 ? 14.228 1.306 -41.183 1.00 88.38 260 LEU A O 1
ATOM 2023 N N . ASP A 1 261 ? 12.163 1.250 -40.295 1.00 89.06 261 ASP A N 1
ATOM 2024 C CA . ASP A 1 261 ? 11.606 2.310 -41.149 1.00 89.06 261 ASP A CA 1
ATOM 2025 C C . ASP A 1 261 ? 11.849 3.702 -40.539 1.00 89.06 261 ASP A C 1
ATOM 2027 O O . ASP A 1 261 ? 11.518 3.969 -39.380 1.00 89.06 261 ASP A O 1
ATOM 2031 N N . ILE A 1 262 ? 12.423 4.610 -41.331 1.00 92.25 262 ILE A N 1
ATOM 2032 C CA . ILE A 1 262 ? 12.708 5.993 -40.941 1.00 92.25 262 ILE A CA 1
ATOM 2033 C C . ILE A 1 262 ? 12.051 6.919 -41.962 1.00 92.25 262 ILE A C 1
ATOM 2035 O O . ILE A 1 262 ? 12.583 7.190 -43.035 1.00 92.25 262 ILE A O 1
ATOM 2039 N N . THR A 1 263 ? 10.895 7.464 -41.587 1.00 94.06 263 THR A N 1
ATOM 2040 C CA . THR A 1 263 ? 10.068 8.336 -42.443 1.00 94.06 263 THR A CA 1
ATOM 2041 C C . THR A 1 263 ? 10.628 9.754 -42.640 1.00 94.06 263 THR A C 1
ATOM 2043 O O . THR A 1 263 ? 10.060 10.548 -43.393 1.00 94.06 263 THR A O 1
ATOM 2046 N N . GLY A 1 264 ? 11.725 10.094 -41.956 1.00 93.62 264 GLY A N 1
ATOM 2047 C CA . GLY A 1 264 ? 12.404 11.389 -42.021 1.00 93.62 264 GLY A CA 1
ATOM 2048 C C . GLY A 1 264 ? 13.841 11.294 -42.542 1.00 93.62 264 GLY A C 1
ATOM 2049 O O . GLY A 1 264 ? 14.338 10.228 -42.890 1.00 93.62 264 GLY A O 1
ATOM 2050 N N . ASN A 1 265 ? 14.543 12.427 -42.570 1.00 89.25 265 ASN A N 1
ATOM 2051 C CA . ASN A 1 265 ? 15.951 12.456 -42.971 1.00 89.25 265 ASN A CA 1
ATOM 2052 C C . ASN A 1 265 ? 16.855 11.838 -41.892 1.00 89.25 265 ASN A C 1
ATOM 2054 O O . ASN A 1 265 ? 16.732 12.168 -40.712 1.00 89.25 265 ASN A O 1
ATOM 2058 N N . ILE A 1 266 ? 17.836 11.040 -42.317 1.00 87.25 266 ILE A N 1
ATOM 2059 C CA . ILE A 1 266 ? 18.917 10.537 -41.461 1.00 87.25 266 ILE A CA 1
ATOM 2060 C C . ILE A 1 266 ? 20.115 11.487 -41.577 1.00 87.25 266 ILE A C 1
ATOM 2062 O O . ILE A 1 266 ? 20.640 11.697 -42.670 1.00 87.25 266 ILE A O 1
ATOM 2066 N N . THR A 1 267 ? 20.577 12.033 -40.451 1.00 85.19 267 THR A N 1
ATOM 2067 C CA . THR A 1 267 ? 21.823 12.816 -40.375 1.00 85.19 267 THR A CA 1
ATOM 2068 C C . THR A 1 267 ? 22.892 11.976 -39.688 1.00 85.19 267 THR A C 1
ATOM 2070 O O . THR A 1 267 ? 22.684 11.538 -38.559 1.00 85.19 267 THR A O 1
ATOM 2073 N N . LEU A 1 268 ? 24.045 11.777 -40.333 1.00 83.81 268 LEU A N 1
ATOM 2074 C CA . LEU A 1 268 ? 25.176 11.042 -39.760 1.00 83.81 268 LEU A CA 1
ATOM 2075 C C . LEU A 1 268 ? 26.350 11.977 -39.449 1.00 83.81 268 LEU A C 1
ATOM 2077 O O . LEU A 1 268 ? 26.648 12.895 -40.208 1.00 83.81 268 LEU A O 1
ATOM 2081 N N . THR A 1 269 ? 27.051 11.702 -38.348 1.00 84.81 269 THR A N 1
ATOM 2082 C CA . THR A 1 269 ? 28.359 12.300 -38.011 1.00 84.81 269 THR A CA 1
ATOM 2083 C C . THR A 1 269 ? 29.542 11.394 -38.374 1.00 84.81 269 THR A C 1
ATOM 2085 O O . THR A 1 269 ? 30.693 11.811 -38.261 1.00 84.81 269 THR A O 1
ATOM 2088 N N . GLY A 1 270 ? 29.262 10.161 -38.804 1.00 83.94 270 GLY A N 1
ATOM 2089 C CA . GLY A 1 270 ? 30.232 9.161 -39.243 1.00 83.94 270 GLY A CA 1
ATOM 2090 C C . GLY A 1 270 ? 29.804 8.508 -40.558 1.00 83.94 270 GLY A C 1
ATOM 2091 O O . GLY A 1 270 ? 29.037 9.079 -41.330 1.00 83.94 270 GLY A O 1
ATOM 2092 N N . THR A 1 271 ? 30.300 7.301 -40.816 1.00 84.56 271 THR A N 1
ATOM 2093 C CA . THR A 1 271 ? 30.025 6.553 -42.051 1.00 84.56 271 THR A CA 1
ATOM 2094 C C . THR A 1 271 ? 28.809 5.636 -41.932 1.00 84.56 271 THR A C 1
ATOM 2096 O O . THR A 1 271 ? 28.605 5.037 -40.879 1.00 84.56 271 THR A O 1
ATOM 2099 N N . LEU A 1 272 ? 28.095 5.413 -43.037 1.00 85.62 272 LEU A N 1
ATOM 2100 C CA . LEU A 1 272 ? 27.146 4.305 -43.189 1.00 85.62 272 LEU A CA 1
ATOM 2101 C C . LEU A 1 272 ? 27.838 3.199 -43.994 1.00 85.62 272 LEU A C 1
ATOM 2103 O O . LEU A 1 272 ? 28.375 3.488 -45.061 1.00 85.62 272 LEU A O 1
ATOM 2107 N N . ASP A 1 273 ? 27.867 1.958 -43.495 1.00 80.19 273 ASP A N 1
ATOM 2108 C CA . ASP A 1 273 ? 28.550 0.835 -44.172 1.00 80.19 273 ASP A CA 1
ATOM 2109 C C . ASP A 1 273 ? 30.006 1.182 -44.585 1.00 80.19 273 ASP A C 1
ATOM 2111 O O . ASP A 1 273 ? 30.438 1.013 -45.726 1.00 80.19 273 ASP A O 1
ATOM 2115 N N . GLY A 1 274 ? 30.747 1.819 -43.668 1.00 83.50 274 GLY A N 1
ATOM 2116 C CA . GLY A 1 274 ? 32.125 2.280 -43.892 1.00 83.50 274 GLY A CA 1
ATOM 2117 C C . GLY A 1 274 ? 32.304 3.391 -44.942 1.00 83.50 274 GLY A C 1
ATOM 2118 O O . GLY A 1 274 ? 33.435 3.814 -45.182 1.00 83.50 274 GLY A O 1
ATOM 2119 N N . ARG A 1 275 ? 31.224 3.891 -45.557 1.00 83.88 275 ARG A N 1
ATOM 2120 C CA . ARG A 1 275 ? 31.237 4.969 -46.556 1.00 83.88 275 ARG A CA 1
ATOM 2121 C C . ARG A 1 275 ? 30.792 6.305 -45.969 1.00 83.88 275 ARG A C 1
ATOM 2123 O O . ARG A 1 275 ? 29.812 6.394 -45.230 1.00 83.88 275 ARG A O 1
ATOM 2130 N N . ASP A 1 276 ? 31.509 7.364 -46.329 1.00 84.81 276 ASP A N 1
ATOM 2131 C CA . ASP A 1 276 ? 31.084 8.740 -46.073 1.00 84.81 276 ASP A CA 1
ATOM 2132 C C . ASP A 1 276 ? 30.021 9.131 -47.110 1.00 84.81 276 ASP A C 1
ATOM 2134 O O . ASP A 1 276 ? 30.327 9.511 -48.243 1.00 84.81 276 ASP A O 1
ATOM 2138 N N . VAL A 1 277 ? 28.756 9.012 -46.704 1.00 84.62 277 VAL A N 1
ATOM 2139 C CA . VAL A 1 277 ? 27.581 9.311 -47.536 1.00 84.62 277 VAL A CA 1
ATOM 2140 C C . VAL A 1 277 ? 27.538 10.785 -47.951 1.00 84.62 277 VAL A C 1
ATOM 2142 O O . VAL A 1 277 ? 27.053 11.096 -49.034 1.00 84.62 277 VAL A O 1
ATOM 2145 N N . ASN A 1 278 ? 28.087 11.699 -47.146 1.00 81.75 278 ASN A N 1
ATOM 2146 C CA . ASN A 1 278 ? 28.129 13.124 -47.472 1.00 81.75 278 ASN A CA 1
ATOM 2147 C C . ASN A 1 278 ? 29.199 13.421 -48.543 1.00 81.75 278 ASN A C 1
ATOM 2149 O O . ASN A 1 278 ? 28.961 14.184 -49.485 1.00 81.75 278 ASN A O 1
ATOM 2153 N N . ALA A 1 279 ? 30.355 12.756 -48.462 1.00 82.62 279 ALA A N 1
ATOM 2154 C CA . ALA A 1 279 ? 31.357 12.792 -49.526 1.00 82.62 279 ALA A CA 1
ATOM 2155 C C . ALA A 1 279 ? 30.869 12.114 -50.819 1.00 82.62 279 ALA A C 1
ATOM 2157 O O . ALA A 1 279 ? 31.209 12.576 -51.908 1.00 82.62 279 ALA A O 1
ATOM 2158 N N . ASP A 1 280 ? 30.076 11.042 -50.728 1.00 83.19 280 ASP A N 1
ATOM 2159 C CA . ASP A 1 280 ? 29.466 10.393 -51.895 1.00 83.19 280 ASP A CA 1
ATOM 2160 C C . ASP A 1 280 ? 28.335 11.238 -52.514 1.00 83.19 280 ASP A C 1
ATOM 2162 O O 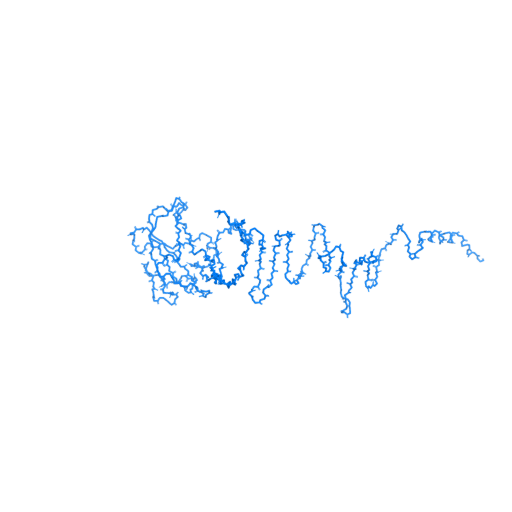. ASP A 1 280 ? 28.280 11.355 -53.738 1.00 83.19 280 ASP A O 1
ATOM 2166 N N . GLY A 1 281 ? 27.520 11.925 -51.704 1.00 83.31 281 GLY A N 1
ATOM 2167 C CA . GLY A 1 281 ? 26.549 12.924 -52.173 1.00 83.31 281 GLY A CA 1
ATOM 2168 C C . GLY A 1 281 ? 27.218 14.061 -52.950 1.00 83.31 281 GLY A C 1
ATOM 2169 O O . GLY A 1 281 ? 26.867 14.318 -54.097 1.00 83.31 281 GLY A O 1
ATOM 2170 N N . THR A 1 282 ? 28.302 14.627 -52.409 1.00 84.38 282 THR A N 1
ATOM 2171 C CA . THR A 1 282 ? 29.086 15.677 -53.092 1.00 84.38 282 THR A CA 1
ATOM 2172 C C . THR A 1 282 ? 29.623 15.224 -54.464 1.00 84.38 282 THR A C 1
ATOM 2174 O O . THR A 1 282 ? 29.735 16.024 -55.395 1.00 84.38 282 THR A O 1
ATOM 2177 N N . LYS A 1 283 ? 29.967 13.934 -54.627 1.00 86.19 283 LYS A N 1
ATOM 2178 C CA . LYS A 1 283 ? 30.375 13.378 -55.934 1.00 86.19 283 LYS A CA 1
ATOM 2179 C C . LYS A 1 283 ? 29.196 13.295 -56.902 1.00 86.19 283 LYS A C 1
ATOM 2181 O O . LYS A 1 283 ? 29.393 13.538 -58.090 1.00 86.19 283 LYS A O 1
ATOM 2186 N N . LEU A 1 284 ? 28.005 12.951 -56.412 1.00 84.38 284 LEU A N 1
ATOM 2187 C CA . LEU A 1 284 ? 26.786 12.882 -57.215 1.00 84.38 284 LEU A CA 1
ATOM 2188 C C . LEU A 1 284 ? 26.388 14.271 -57.734 1.00 84.38 284 LEU A C 1
ATOM 2190 O O . LEU A 1 284 ? 26.163 14.410 -58.933 1.00 84.38 284 LEU A O 1
ATOM 2194 N N . ASP A 1 285 ? 26.434 15.300 -56.884 1.00 85.31 285 ASP A N 1
ATOM 2195 C CA . ASP A 1 285 ? 26.187 16.704 -57.262 1.00 85.31 285 ASP A CA 1
ATOM 2196 C C . ASP A 1 285 ? 27.197 17.195 -58.322 1.00 85.31 285 ASP A C 1
ATOM 2198 O O . ASP A 1 285 ? 26.860 17.884 -59.291 1.00 85.31 285 ASP A O 1
ATOM 2202 N N . GLY A 1 286 ? 28.466 16.794 -58.176 1.00 85.38 286 GLY A N 1
ATOM 2203 C CA . GLY A 1 286 ? 29.513 17.072 -59.159 1.00 85.38 286 GLY A CA 1
ATOM 2204 C C . GLY A 1 286 ? 29.267 16.395 -60.512 1.00 85.38 286 GLY A C 1
ATOM 2205 O O . GLY A 1 286 ? 29.592 16.976 -61.549 1.00 85.38 286 GLY A O 1
ATOM 2206 N N . ILE A 1 287 ? 28.671 15.198 -60.516 1.00 85.06 287 ILE A N 1
ATOM 2207 C CA . ILE A 1 287 ? 28.260 14.489 -61.735 1.00 85.06 287 ILE A CA 1
ATOM 2208 C C . ILE A 1 287 ? 27.025 15.151 -62.355 1.00 85.06 287 ILE A C 1
ATOM 2210 O O . ILE A 1 287 ? 27.043 15.367 -63.560 1.00 85.06 287 ILE A O 1
ATOM 2214 N N . GLU A 1 288 ? 26.011 15.542 -61.573 1.00 80.88 288 GLU A N 1
ATOM 2215 C CA . GLU A 1 288 ? 24.853 16.312 -62.067 1.00 80.88 288 GLU A CA 1
ATOM 2216 C C . GLU A 1 288 ? 25.316 17.588 -62.789 1.00 80.88 288 GLU A C 1
ATOM 2218 O O . GLU A 1 288 ? 24.946 17.835 -63.934 1.00 80.88 288 GLU A O 1
ATOM 2223 N N . THR A 1 289 ? 26.216 18.344 -62.155 1.00 81.50 289 THR A N 1
ATOM 2224 C CA . THR A 1 289 ? 26.768 19.594 -62.701 1.00 81.50 289 THR A CA 1
ATOM 2225 C C . THR A 1 289 ? 27.617 19.376 -63.964 1.00 81.50 289 THR A C 1
ATOM 2227 O O . THR A 1 289 ? 27.724 20.275 -64.799 1.00 81.50 289 THR A O 1
ATOM 2230 N N . SER A 1 290 ? 28.250 18.205 -64.107 1.00 80.44 290 SER A N 1
ATOM 2231 C CA . SER A 1 290 ? 29.213 17.910 -65.186 1.00 80.44 290 SER A CA 1
ATOM 2232 C C . SER A 1 290 ? 28.651 17.026 -66.306 1.00 80.44 290 SER A C 1
ATOM 2234 O O . SER A 1 290 ? 29.344 16.789 -67.299 1.00 80.44 290 SER A O 1
ATOM 2236 N N . ALA A 1 291 ? 27.428 16.515 -66.161 1.00 77.75 291 ALA A N 1
ATOM 2237 C CA . ALA A 1 291 ? 26.755 15.696 -67.159 1.00 77.75 291 ALA A CA 1
ATOM 2238 C C . ALA A 1 291 ? 26.142 16.579 -68.257 1.00 77.75 291 ALA A C 1
ATOM 2240 O O . ALA A 1 291 ? 24.949 16.880 -68.246 1.00 77.75 291 ALA A O 1
ATOM 2241 N N . ASP A 1 292 ? 26.961 16.975 -69.234 1.00 70.38 292 ASP A N 1
ATOM 2242 C CA . ASP A 1 292 ? 26.440 17.510 -70.493 1.00 70.38 292 ASP A CA 1
ATOM 2243 C C . ASP A 1 292 ? 25.692 16.393 -71.241 1.00 70.38 292 ASP A C 1
ATOM 2245 O O . ASP A 1 292 ? 26.279 15.388 -71.648 1.00 70.38 292 ASP A O 1
ATOM 2249 N N . ILE A 1 293 ? 24.376 16.563 -71.361 1.00 72.00 293 ILE A N 1
ATOM 2250 C CA . ILE A 1 293 ? 23.436 15.624 -71.988 1.00 72.00 293 ILE A CA 1
ATOM 2251 C C . ILE A 1 293 ? 22.886 16.166 -73.317 1.00 72.00 293 ILE A C 1
ATOM 2253 O O . ILE A 1 293 ? 21.764 15.835 -73.704 1.00 72.00 293 ILE A O 1
ATOM 2257 N N . THR A 1 294 ? 23.644 17.025 -74.006 1.00 71.50 294 THR A N 1
ATOM 2258 C CA . THR A 1 294 ? 23.296 17.471 -75.362 1.00 71.50 294 THR A CA 1
ATOM 2259 C C . THR A 1 294 ? 23.701 16.445 -76.434 1.00 71.50 294 THR A C 1
ATOM 2261 O O . THR A 1 294 ? 24.852 16.018 -76.504 1.00 71.50 294 THR A O 1
ATOM 2264 N N . ASP A 1 295 ? 22.712 16.044 -77.244 1.00 65.50 295 ASP A N 1
ATOM 2265 C CA . ASP A 1 295 ? 22.798 15.191 -78.451 1.00 65.50 295 ASP A CA 1
ATOM 2266 C C . ASP A 1 295 ? 23.068 16.046 -79.710 1.00 65.50 295 ASP A C 1
ATOM 2268 O O . ASP A 1 295 ? 22.371 17.080 -79.868 1.00 65.50 295 ASP A O 1
#